Protein AF-A0A5N5Q7S8-F1 (afdb_monomer_lite)

Structure (mmCIF, N/CA/C/O backbone):
data_AF-A0A5N5Q7S8-F1
#
_entry.id   AF-A0A5N5Q7S8-F1
#
loop_
_atom_site.group_PDB
_atom_site.id
_atom_site.type_symbol
_atom_site.label_atom_id
_atom_site.label_alt_id
_atom_site.label_comp_id
_atom_site.label_asym_id
_atom_site.label_entity_id
_atom_site.label_seq_id
_atom_site.pdbx_PDB_ins_code
_atom_site.Cartn_x
_atom_site.Cartn_y
_atom_site.Cartn_z
_atom_site.occupancy
_atom_site.B_iso_or_equiv
_atom_site.auth_seq_id
_atom_site.auth_comp_id
_atom_site.auth_asym_id
_atom_site.auth_atom_id
_atom_site.pdbx_PDB_model_num
ATOM 1 N N . MET A 1 1 ? -5.126 -28.981 13.458 1.00 33.47 1 MET A N 1
ATOM 2 C CA . MET A 1 1 ? -4.707 -27.585 13.702 1.00 33.47 1 MET A CA 1
ATOM 3 C C . MET A 1 1 ? -3.537 -27.301 12.779 1.00 33.47 1 MET A C 1
ATOM 5 O O . MET A 1 1 ? -2.482 -27.885 12.977 1.00 33.47 1 MET A O 1
ATOM 9 N N . ALA A 1 2 ? -3.742 -26.537 11.707 1.00 34.09 2 ALA A N 1
ATOM 10 C CA . ALA A 1 2 ? -2.657 -26.203 10.789 1.00 34.09 2 ALA A CA 1
ATOM 11 C C . ALA A 1 2 ? -1.810 -25.097 11.428 1.00 34.09 2 ALA A C 1
ATOM 13 O O . ALA A 1 2 ? -2.305 -23.989 11.622 1.00 34.09 2 ALA A O 1
ATOM 14 N N . SER A 1 3 ? -0.561 -25.397 11.794 1.00 41.34 3 SER A N 1
ATOM 15 C CA . SER A 1 3 ? 0.404 -24.352 12.122 1.00 41.34 3 SER A CA 1
ATOM 16 C C . SER A 1 3 ? 0.808 -23.674 10.815 1.00 41.34 3 SER A C 1
ATOM 18 O O . SER A 1 3 ? 1.637 -24.164 10.050 1.00 41.34 3 SER A O 1
ATOM 20 N N . THR A 1 4 ? 0.176 -22.544 10.513 1.00 44.34 4 THR A N 1
ATOM 21 C CA . THR A 1 4 ? 0.665 -21.630 9.482 1.00 44.34 4 THR A CA 1
ATOM 22 C C . THR A 1 4 ? 1.930 -20.992 10.029 1.00 44.34 4 THR A C 1
ATOM 24 O O . THR A 1 4 ? 1.897 -19.954 10.687 1.00 44.34 4 THR A O 1
ATOM 27 N N . THR A 1 5 ? 3.057 -21.671 9.836 1.00 41.78 5 THR A N 1
ATOM 28 C CA . THR A 1 5 ? 4.357 -21.019 9.938 1.00 41.78 5 THR A CA 1
ATOM 29 C C . THR A 1 5 ? 4.323 -19.847 8.956 1.00 41.78 5 THR A C 1
ATOM 31 O O . THR A 1 5 ? 4.018 -20.081 7.784 1.00 41.78 5 THR A O 1
ATOM 34 N N . PRO A 1 6 ? 4.548 -18.597 9.410 1.00 50.06 6 PRO A N 1
ATOM 35 C CA . PRO A 1 6 ? 4.583 -17.456 8.508 1.00 50.06 6 PRO A CA 1
ATOM 36 C C . PRO A 1 6 ? 5.586 -17.756 7.404 1.00 50.06 6 PRO A C 1
ATOM 38 O O . PRO A 1 6 ? 6.670 -18.290 7.684 1.00 50.06 6 PRO A O 1
ATOM 41 N N . SER A 1 7 ? 5.239 -17.436 6.160 1.00 59.28 7 SER A N 1
ATOM 42 C CA . SER A 1 7 ? 6.212 -17.503 5.079 1.00 59.28 7 SER A CA 1
ATOM 43 C C . SER A 1 7 ? 7.469 -16.748 5.518 1.00 59.28 7 SER A C 1
ATOM 45 O O . SER A 1 7 ? 7.379 -15.626 6.021 1.00 59.28 7 SER A O 1
ATOM 47 N N . LYS A 1 8 ? 8.665 -17.313 5.291 1.00 59.66 8 LYS A N 1
ATOM 48 C CA . LYS A 1 8 ? 9.940 -16.586 5.496 1.00 59.66 8 LYS A CA 1
ATOM 49 C C . LYS A 1 8 ? 9.992 -15.265 4.707 1.00 59.66 8 LYS A C 1
ATOM 51 O O . LYS A 1 8 ? 10.870 -14.439 4.934 1.00 59.66 8 LYS A O 1
ATOM 56 N N . HIS A 1 9 ? 9.044 -15.075 3.792 1.00 70.81 9 HIS A N 1
ATOM 57 C CA . HIS A 1 9 ? 8.876 -13.919 2.935 1.00 70.81 9 HIS A CA 1
ATOM 58 C C . HIS A 1 9 ? 7.579 -13.146 3.229 1.00 70.81 9 HIS A C 1
ATOM 60 O O . HIS A 1 9 ? 7.116 -12.421 2.354 1.00 70.81 9 HIS A O 1
ATOM 66 N N . ALA A 1 10 ? 6.962 -13.269 4.402 1.00 83.25 10 ALA A N 1
ATOM 67 C CA . ALA A 1 10 ? 5.841 -12.407 4.776 1.00 83.25 10 ALA A CA 1
ATOM 68 C C . ALA A 1 10 ? 6.337 -10.987 5.103 1.00 83.25 10 ALA A C 1
ATOM 70 O O . ALA A 1 10 ? 7.360 -10.818 5.770 1.00 83.25 10 ALA A O 1
ATOM 71 N N . LEU A 1 11 ? 5.612 -9.957 4.655 1.00 89.00 11 LEU A N 1
ATOM 72 C CA . LEU A 1 11 ? 5.842 -8.584 5.125 1.00 89.00 11 LEU A CA 1
ATOM 73 C C . LEU A 1 11 ? 5.418 -8.411 6.587 1.00 89.00 11 LEU A C 1
ATOM 75 O O . LEU A 1 11 ? 6.090 -7.734 7.360 1.00 89.00 11 LEU A O 1
ATOM 79 N N . LEU A 1 12 ? 4.294 -9.027 6.955 1.00 90.50 12 LEU A N 1
ATOM 80 C CA . LEU A 1 12 ? 3.651 -8.884 8.259 1.00 90.50 12 LEU A CA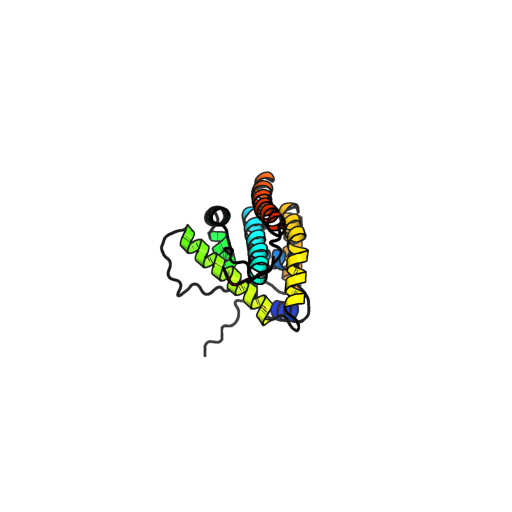 1
ATOM 81 C C . LEU A 1 12 ? 4.197 -9.934 9.235 1.00 90.50 12 LEU A C 1
ATOM 83 O O . LEU A 1 12 ? 3.514 -10.883 9.609 1.00 90.50 12 LEU A O 1
ATOM 87 N N . ASN A 1 13 ? 5.475 -9.799 9.590 1.00 89.00 13 ASN A N 1
ATOM 88 C CA . ASN A 1 13 ? 6.167 -10.740 10.469 1.00 89.00 13 ASN A CA 1
ATOM 89 C C . ASN A 1 13 ? 6.004 -10.379 11.965 1.00 89.00 13 ASN A C 1
ATOM 91 O O . ASN A 1 13 ? 5.422 -9.355 12.346 1.00 89.00 13 ASN A O 1
ATOM 95 N N . ARG A 1 14 ? 6.559 -11.226 12.841 1.00 88.44 14 ARG A N 1
ATOM 96 C CA . ARG A 1 14 ? 6.523 -11.029 14.300 1.00 88.44 14 ARG A CA 1
ATOM 97 C C . ARG A 1 14 ? 7.210 -9.734 14.754 1.00 88.44 14 ARG A C 1
ATOM 99 O O . ARG A 1 14 ? 6.736 -9.102 15.690 1.00 88.44 14 ARG A O 1
ATOM 106 N N . ASN A 1 15 ? 8.300 -9.326 14.114 1.00 87.31 15 ASN A N 1
ATOM 107 C CA . ASN A 1 15 ? 9.017 -8.113 14.506 1.00 87.31 15 ASN A CA 1
ATOM 108 C C . ASN A 1 15 ? 8.226 -6.861 14.149 1.00 87.31 15 ASN A C 1
ATOM 110 O O . ASN A 1 15 ? 8.139 -5.945 14.961 1.00 87.31 15 ASN A O 1
ATOM 114 N N . LEU A 1 16 ? 7.586 -6.847 12.977 1.00 89.44 16 LEU A N 1
ATOM 115 C CA . LEU A 1 16 ? 6.693 -5.762 12.597 1.00 89.44 16 LEU A CA 1
ATOM 116 C C . LEU A 1 16 ? 5.470 -5.708 13.518 1.00 89.44 16 LEU A C 1
ATOM 118 O O . LEU A 1 16 ? 5.059 -4.625 13.911 1.00 89.44 16 LEU A O 1
ATOM 122 N N . THR A 1 17 ? 4.942 -6.865 13.924 1.00 90.06 17 THR A N 1
ATOM 123 C CA . THR A 1 17 ? 3.869 -6.957 14.930 1.00 90.06 17 THR A CA 1
ATOM 124 C C . THR A 1 17 ? 4.271 -6.267 16.239 1.00 90.06 17 THR A C 1
ATOM 126 O O . THR A 1 17 ? 3.546 -5.413 16.742 1.00 90.06 17 THR A O 1
ATOM 129 N N . ILE A 1 18 ? 5.461 -6.584 16.762 1.00 86.94 18 ILE A N 1
ATOM 130 C CA . ILE A 1 18 ? 6.010 -5.945 17.969 1.00 86.94 18 ILE A CA 1
ATOM 131 C C . ILE A 1 18 ? 6.235 -4.443 17.738 1.00 86.94 18 ILE A C 1
ATOM 133 O O . ILE A 1 18 ? 5.965 -3.626 18.609 1.00 86.94 18 ILE A O 1
ATOM 137 N N . ALA A 1 19 ? 6.713 -4.048 16.561 1.00 86.44 19 ALA A N 1
ATOM 138 C CA . ALA A 1 19 ? 6.951 -2.643 16.255 1.00 86.44 19 ALA A CA 1
ATOM 139 C C . ALA A 1 19 ? 5.657 -1.820 16.256 1.00 86.44 19 ALA A C 1
ATOM 141 O O . ALA A 1 19 ? 5.641 -0.709 16.792 1.00 86.44 19 ALA A O 1
ATOM 142 N N . VAL A 1 20 ? 4.591 -2.354 15.651 1.00 86.94 20 VAL A N 1
ATOM 143 C CA . VAL A 1 20 ? 3.268 -1.711 15.602 1.00 86.94 20 VAL A CA 1
ATOM 144 C C . VAL A 1 20 ? 2.678 -1.589 17.003 1.00 86.94 20 VAL A C 1
ATOM 146 O O . VAL A 1 20 ? 2.077 -0.565 17.314 1.00 86.94 20 VAL A O 1
ATOM 149 N N . SER A 1 21 ? 2.914 -2.567 17.880 1.00 85.88 21 SER A N 1
ATOM 150 C CA . SER A 1 21 ? 2.416 -2.488 19.254 1.00 85.88 21 SER A CA 1
ATOM 151 C C . SER A 1 21 ? 3.168 -1.482 20.113 1.00 85.88 21 SER A C 1
ATOM 153 O O . SER A 1 21 ? 2.570 -0.887 21.004 1.00 85.88 21 SER A O 1
ATOM 155 N N . LEU A 1 22 ? 4.453 -1.248 19.851 1.00 82.81 22 LEU A N 1
ATOM 156 C CA . LEU A 1 22 ? 5.290 -0.378 20.681 1.00 82.81 22 LEU A CA 1
ATOM 157 C C . LEU A 1 22 ? 5.394 1.064 20.176 1.00 82.81 22 LEU A C 1
ATOM 159 O O . LEU A 1 22 ? 5.862 1.930 20.915 1.00 82.81 22 LEU A O 1
ATOM 163 N N . THR A 1 23 ? 5.036 1.335 18.919 1.00 77.19 23 THR A N 1
ATOM 164 C CA . THR A 1 23 ? 5.286 2.641 18.298 1.00 77.19 23 THR A CA 1
ATOM 165 C C . THR A 1 23 ? 4.185 3.064 17.340 1.00 77.19 23 THR A C 1
ATOM 167 O O . THR A 1 23 ? 3.544 2.244 16.689 1.00 77.19 23 THR A O 1
ATOM 170 N N . THR A 1 24 ? 4.026 4.377 17.173 1.00 78.38 24 THR A N 1
ATOM 171 C CA . THR A 1 24 ? 3.203 4.926 16.098 1.00 78.38 24 THR A CA 1
ATOM 172 C C . THR A 1 24 ? 3.933 4.825 14.759 1.00 78.38 24 THR A C 1
ATOM 174 O O . THR A 1 24 ? 5.125 5.144 14.612 1.00 78.38 24 THR A O 1
ATOM 177 N N . PHE A 1 25 ? 3.201 4.369 13.747 1.00 84.69 25 PHE A N 1
ATOM 178 C CA . PHE A 1 25 ? 3.692 4.308 12.380 1.00 84.69 25 PHE A CA 1
ATOM 179 C C . PHE A 1 25 ? 3.347 5.580 11.615 1.00 84.69 25 PHE A C 1
ATOM 181 O O . PHE A 1 25 ? 2.329 6.222 11.846 1.00 84.69 25 PHE A O 1
ATOM 188 N N . SER A 1 26 ? 4.224 5.927 10.676 1.00 92.38 26 SER A N 1
ATOM 189 C CA . SER A 1 26 ? 3.963 6.948 9.669 1.00 92.38 26 SER A CA 1
ATOM 190 C C . SER A 1 26 ? 3.826 6.293 8.300 1.00 92.38 26 SER A C 1
ATOM 192 O O . SER A 1 26 ? 4.421 5.239 8.038 1.00 92.38 26 SER A O 1
ATOM 194 N N . CYS A 1 27 ? 3.117 6.954 7.388 1.00 95.94 27 CYS A N 1
ATOM 195 C CA . CYS A 1 27 ? 2.967 6.502 6.007 1.00 95.94 27 CYS A CA 1
ATOM 196 C C . CYS A 1 27 ? 4.320 6.339 5.288 1.00 95.94 27 CYS A C 1
ATOM 198 O O . CYS A 1 27 ? 4.454 5.488 4.417 1.00 95.94 27 CYS A O 1
ATOM 200 N N . HIS A 1 28 ? 5.364 7.067 5.703 1.00 95.69 28 HIS A N 1
ATOM 201 C CA . HIS A 1 28 ? 6.739 6.877 5.216 1.00 95.69 28 HIS A CA 1
ATOM 202 C C . HIS A 1 28 ? 7.322 5.508 5.577 1.00 95.69 28 HIS A C 1
ATOM 204 O O . HIS A 1 28 ? 7.976 4.859 4.759 1.00 95.69 28 HIS A O 1
ATOM 210 N N . LYS A 1 29 ? 7.135 5.063 6.826 1.00 94.81 29 LYS A N 1
ATOM 211 C CA . LYS A 1 29 ? 7.603 3.741 7.273 1.00 94.81 29 LYS A CA 1
ATOM 212 C C . LYS A 1 29 ? 6.812 2.640 6.570 1.00 94.81 29 LYS A C 1
ATOM 214 O O . LYS A 1 29 ? 7.415 1.729 6.010 1.00 94.81 29 LYS A O 1
ATOM 219 N N . LEU A 1 30 ? 5.485 2.767 6.544 1.00 95.62 30 LEU A N 1
ATOM 220 C CA . LEU A 1 30 ? 4.608 1.795 5.891 1.00 95.62 30 LEU A CA 1
ATOM 221 C C . LEU A 1 30 ? 4.868 1.704 4.384 1.00 95.62 30 LEU A C 1
ATOM 223 O O . LEU A 1 30 ? 4.971 0.603 3.855 1.00 95.62 30 LEU A O 1
ATOM 227 N N . GLY A 1 31 ? 5.066 2.835 3.705 1.00 96.81 31 GLY A N 1
ATOM 228 C CA . GLY A 1 31 ? 5.379 2.857 2.278 1.00 96.81 31 GLY A CA 1
ATOM 229 C C . GLY A 1 31 ? 6.649 2.076 1.944 1.00 96.81 31 GLY A C 1
ATOM 230 O O . GLY A 1 31 ? 6.652 1.271 1.016 1.00 96.81 31 GLY A O 1
ATOM 231 N N . ARG A 1 32 ? 7.710 2.232 2.745 1.00 95.81 32 ARG A N 1
ATOM 232 C CA . ARG A 1 32 ? 8.963 1.478 2.567 1.00 95.81 32 ARG A CA 1
ATOM 233 C C . ARG A 1 32 ? 8.800 -0.016 2.844 1.00 95.81 32 ARG A C 1
ATOM 235 O O . ARG A 1 32 ? 9.363 -0.826 2.114 1.00 95.81 32 ARG A O 1
ATOM 242 N N . ILE A 1 33 ? 7.999 -0.386 3.845 1.00 95.50 33 ILE A N 1
ATOM 243 C CA . ILE A 1 33 ? 7.664 -1.792 4.124 1.00 95.50 33 ILE A CA 1
ATOM 244 C C . ILE A 1 33 ? 6.917 -2.411 2.941 1.00 95.50 33 ILE A C 1
ATOM 246 O O . ILE A 1 33 ? 7.300 -3.476 2.466 1.00 95.50 33 ILE A O 1
ATOM 250 N N . LEU A 1 34 ? 5.891 -1.735 2.420 1.00 97.06 34 LEU A N 1
ATOM 251 C CA . LEU A 1 34 ? 5.121 -2.226 1.276 1.00 97.06 34 LEU A CA 1
ATOM 252 C C . LEU A 1 34 ? 5.994 -2.337 0.018 1.00 97.06 34 LEU A C 1
ATOM 254 O O . LEU A 1 34 ? 5.904 -3.328 -0.708 1.00 97.06 34 LEU A O 1
ATOM 258 N N . LEU A 1 35 ? 6.892 -1.371 -0.210 1.00 96.56 35 LEU A N 1
ATOM 259 C CA . LEU A 1 35 ? 7.835 -1.394 -1.331 1.00 96.56 35 LEU A CA 1
ATOM 260 C C . LEU A 1 35 ? 8.858 -2.533 -1.257 1.00 96.56 35 LEU A C 1
ATOM 262 O O . LEU A 1 35 ? 9.334 -2.955 -2.307 1.00 96.56 35 LEU A O 1
ATOM 266 N N . ALA A 1 36 ? 9.147 -3.092 -0.077 1.00 94.62 36 ALA A N 1
ATOM 267 C CA . ALA A 1 36 ? 10.021 -4.264 0.055 1.00 94.62 36 ALA A CA 1
ATOM 268 C C . ALA A 1 36 ? 9.474 -5.509 -0.673 1.00 94.62 36 ALA A C 1
ATOM 270 O O . ALA A 1 36 ? 10.181 -6.503 -0.847 1.00 94.62 36 ALA A O 1
ATOM 271 N N . THR A 1 37 ? 8.204 -5.492 -1.089 1.00 94.19 37 THR A N 1
ATOM 272 C CA . THR A 1 37 ? 7.604 -6.461 -2.023 1.00 94.19 37 THR A CA 1
ATOM 273 C C . THR A 1 37 ? 8.360 -6.545 -3.338 1.00 94.19 37 THR A C 1
ATOM 275 O O . THR A 1 37 ? 8.491 -7.632 -3.898 1.00 94.19 37 THR A O 1
ATOM 278 N N . PHE A 1 38 ? 8.842 -5.409 -3.832 1.00 92.88 38 PHE A N 1
ATOM 279 C CA . PHE A 1 38 ? 9.318 -5.271 -5.196 1.00 92.88 38 PHE A CA 1
ATOM 280 C C . PHE A 1 38 ? 10.845 -5.226 -5.237 1.00 92.88 38 PHE A C 1
ATOM 282 O O . PHE A 1 38 ? 11.469 -4.695 -4.319 1.00 92.88 38 PHE A O 1
ATOM 289 N N . PRO A 1 39 ? 11.460 -5.774 -6.298 1.00 86.75 39 PRO A N 1
ATOM 290 C CA . PRO A 1 39 ? 12.912 -5.856 -6.407 1.00 86.75 39 PRO A CA 1
ATOM 291 C C . PRO A 1 39 ? 13.575 -4.485 -6.607 1.00 86.75 39 PRO A C 1
ATOM 293 O O . PRO A 1 39 ? 14.752 -4.333 -6.291 1.00 86.75 39 PRO A O 1
ATOM 296 N N . MET A 1 40 ? 12.827 -3.492 -7.113 1.00 87.12 40 MET A N 1
ATOM 297 C CA . MET A 1 40 ? 13.209 -2.078 -7.113 1.00 87.12 40 MET A CA 1
ATOM 298 C C . MET A 1 40 ? 11.972 -1.157 -7.264 1.00 87.12 40 MET A C 1
ATOM 300 O O . MET A 1 40 ? 11.020 -1.548 -7.949 1.00 87.12 40 MET A O 1
ATOM 304 N N . PRO A 1 41 ? 11.949 0.063 -6.676 1.00 89.38 41 PRO A N 1
ATOM 305 C CA . PRO A 1 41 ? 10.797 0.964 -6.756 1.00 89.38 41 PRO A CA 1
ATOM 306 C C . PRO A 1 41 ? 10.646 1.630 -8.134 1.00 89.38 41 PRO A C 1
ATOM 308 O O . PRO A 1 41 ? 11.321 2.614 -8.450 1.00 89.38 41 PRO A O 1
ATOM 311 N N . 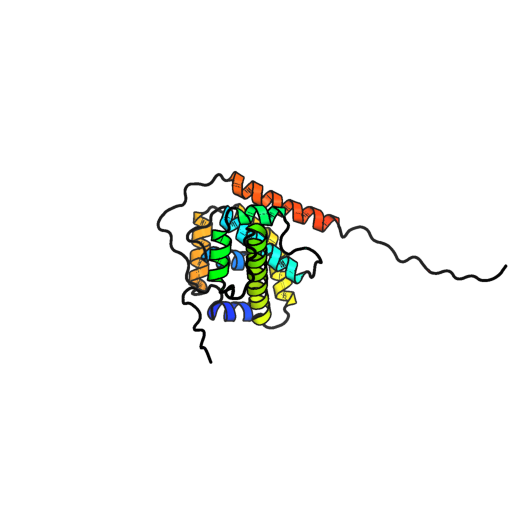THR A 1 42 ? 9.687 1.150 -8.919 1.00 91.38 42 THR A N 1
ATOM 312 C CA . THR A 1 42 ? 9.211 1.769 -10.173 1.00 91.38 42 THR A CA 1
ATOM 313 C C . THR A 1 42 ? 8.066 2.749 -9.918 1.00 91.38 42 THR A C 1
ATOM 315 O O . THR A 1 42 ? 7.408 2.683 -8.876 1.00 91.38 42 THR A O 1
ATOM 318 N N . SER A 1 43 ? 7.755 3.597 -10.893 1.00 91.69 43 SER A N 1
ATOM 319 C CA . SER A 1 43 ? 6.600 4.501 -10.898 1.00 91.69 43 SER A CA 1
ATOM 320 C C . SER A 1 43 ? 5.307 3.752 -10.588 1.00 91.69 43 SER A C 1
ATOM 322 O O . SER A 1 43 ? 4.569 4.159 -9.697 1.00 91.69 43 SER A O 1
ATOM 324 N N . ASN A 1 44 ? 5.074 2.606 -11.238 1.00 93.81 44 ASN A N 1
ATOM 325 C CA . ASN A 1 44 ? 3.875 1.793 -11.016 1.00 93.81 44 ASN A CA 1
ATOM 326 C C . ASN A 1 44 ? 3.795 1.285 -9.565 1.00 93.81 44 ASN A C 1
ATOM 328 O O . ASN A 1 44 ? 2.756 1.397 -8.921 1.00 93.81 44 ASN A O 1
ATOM 332 N N . THR A 1 45 ? 4.898 0.758 -9.021 1.00 95.25 45 THR A N 1
ATOM 333 C CA . THR A 1 45 ? 4.913 0.214 -7.648 1.00 95.25 45 THR A CA 1
ATOM 334 C C . THR A 1 45 ? 4.798 1.297 -6.579 1.00 95.25 45 THR A C 1
ATOM 336 O O . THR A 1 45 ? 4.082 1.114 -5.598 1.00 95.25 45 THR A O 1
ATOM 339 N N . ARG A 1 46 ? 5.436 2.456 -6.776 1.00 95.44 46 ARG A N 1
ATOM 340 C CA . ARG A 1 46 ? 5.305 3.615 -5.880 1.00 95.44 46 ARG A CA 1
ATOM 341 C C . ARG A 1 46 ? 3.892 4.165 -5.905 1.00 95.44 46 ARG A C 1
ATOM 343 O O . ARG A 1 46 ? 3.356 4.518 -4.858 1.00 95.44 46 ARG A O 1
ATOM 350 N N . TYR A 1 47 ? 3.289 4.208 -7.087 1.00 95.75 47 TYR A N 1
ATOM 351 C CA . TYR A 1 47 ? 1.918 4.644 -7.268 1.00 95.75 47 TYR A CA 1
ATOM 352 C C . TYR A 1 47 ? 0.927 3.684 -6.591 1.00 95.75 47 TYR A C 1
ATOM 354 O O . TYR A 1 47 ? 0.092 4.125 -5.803 1.00 95.75 47 TYR A O 1
ATOM 362 N N . LEU A 1 48 ? 1.095 2.369 -6.778 1.00 97.31 48 LEU A N 1
ATOM 363 C CA . LEU A 1 48 ? 0.323 1.342 -6.071 1.00 97.31 48 LEU A CA 1
ATOM 364 C C . LEU A 1 48 ? 0.429 1.491 -4.550 1.00 97.31 48 LEU A C 1
ATOM 366 O O . LEU A 1 48 ? -0.584 1.493 -3.855 1.00 97.31 48 LEU A O 1
ATOM 370 N N . VAL A 1 49 ? 1.647 1.635 -4.025 1.00 97.69 49 VAL A N 1
ATOM 371 C CA . VAL A 1 49 ? 1.869 1.830 -2.587 1.00 97.69 49 VAL A CA 1
ATOM 372 C C . VAL A 1 49 ? 1.231 3.132 -2.099 1.00 97.69 49 VAL A C 1
ATOM 374 O O . VAL A 1 49 ? 0.592 3.129 -1.052 1.00 97.69 49 VAL A O 1
ATOM 377 N N . SER A 1 50 ? 1.328 4.221 -2.865 1.00 97.00 50 SER A N 1
ATOM 378 C CA . SER A 1 50 ? 0.679 5.499 -2.531 1.00 97.00 50 SER A CA 1
ATOM 379 C C . SER A 1 50 ? -0.839 5.358 -2.422 1.00 97.00 50 SER A C 1
ATOM 381 O O . SER A 1 50 ? -1.430 5.867 -1.470 1.00 97.00 50 SER A O 1
ATOM 383 N N . LEU A 1 51 ? -1.452 4.613 -3.346 1.00 96.69 51 LEU A N 1
ATOM 384 C CA . LEU A 1 51 ? -2.875 4.279 -3.311 1.00 96.69 51 LEU A CA 1
ATOM 385 C C . LEU A 1 51 ? -3.228 3.437 -2.082 1.00 96.69 51 LEU A C 1
ATOM 387 O O . LEU A 1 51 ? -4.237 3.694 -1.433 1.00 96.69 51 LEU A O 1
ATOM 391 N N . VAL A 1 52 ? -2.419 2.422 -1.755 1.00 97.19 52 VAL A N 1
ATOM 392 C CA . VAL A 1 52 ? -2.653 1.566 -0.577 1.00 97.19 52 VAL A CA 1
ATOM 393 C C . VAL A 1 52 ? -2.614 2.387 0.709 1.00 97.19 52 VAL A C 1
ATOM 395 O O . VAL A 1 52 ? -3.508 2.243 1.540 1.00 97.19 52 VAL A O 1
ATOM 398 N N . LEU A 1 53 ? -1.636 3.283 0.860 1.00 96.25 53 LEU A N 1
ATOM 399 C CA . LEU A 1 53 ? -1.546 4.180 2.017 1.00 96.25 53 LEU A CA 1
ATOM 400 C C . LEU A 1 53 ? -2.763 5.107 2.116 1.00 96.25 53 LEU A C 1
ATOM 402 O O . LEU A 1 53 ? -3.328 5.266 3.197 1.00 96.25 53 LEU A O 1
ATOM 406 N N . GLU A 1 54 ? -3.196 5.677 0.992 1.00 94.12 54 GLU A N 1
ATOM 407 C CA . GLU A 1 54 ? -4.377 6.540 0.944 1.00 94.12 54 GLU A CA 1
ATOM 408 C C . GLU A 1 54 ? -5.653 5.786 1.321 1.00 94.12 54 GLU A C 1
ATOM 410 O O . GLU A 1 54 ? -6.407 6.237 2.180 1.00 94.12 54 GLU A O 1
ATOM 415 N N . SER A 1 55 ? -5.865 4.607 0.739 1.00 94.56 55 SER A N 1
ATOM 416 C CA . SER A 1 55 ? -7.033 3.763 1.016 1.00 94.56 55 SER A CA 1
ATOM 417 C C . SER A 1 55 ? -7.056 3.266 2.457 1.00 94.56 55 SER A C 1
ATOM 419 O O . SER A 1 55 ? -8.123 3.154 3.052 1.00 94.56 55 SER A O 1
ATOM 421 N N . THR A 1 56 ? -5.881 3.007 3.036 1.00 93.00 56 THR A N 1
ATOM 422 C CA . THR A 1 56 ? -5.730 2.661 4.456 1.00 93.00 56 THR A CA 1
ATOM 423 C C . THR A 1 56 ? -6.177 3.826 5.339 1.00 93.00 56 THR A C 1
ATOM 425 O O . THR A 1 56 ? -6.977 3.631 6.247 1.00 93.00 56 THR A O 1
ATOM 428 N N . CYS A 1 57 ? -5.738 5.054 5.040 1.00 91.44 57 CYS A N 1
ATOM 429 C CA . CYS A 1 57 ? -6.180 6.241 5.778 1.00 91.44 57 CYS A CA 1
ATOM 430 C C . CYS A 1 57 ? -7.683 6.500 5.600 1.00 91.44 57 CYS A C 1
ATOM 432 O O . CYS A 1 57 ? -8.369 6.814 6.568 1.00 91.44 57 CYS A O 1
ATOM 434 N N . ARG A 1 58 ? -8.210 6.325 4.381 1.00 88.88 58 ARG A N 1
ATOM 435 C CA . ARG A 1 58 ? -9.640 6.493 4.085 1.00 88.88 58 ARG A CA 1
ATOM 436 C C . ARG A 1 58 ? -10.505 5.479 4.827 1.00 88.88 58 ARG A C 1
ATOM 438 O O . ARG A 1 58 ? -11.560 5.853 5.324 1.00 88.88 58 ARG A O 1
ATOM 445 N N . TYR A 1 59 ? -10.047 4.230 4.942 1.00 89.19 59 TYR A N 1
ATOM 446 C CA . TYR A 1 59 ? -10.738 3.192 5.711 1.00 89.19 59 TYR A CA 1
ATOM 447 C C . TYR A 1 59 ? -10.980 3.633 7.163 1.00 89.19 59 TYR A C 1
ATOM 449 O O . TYR A 1 59 ? -12.059 3.402 7.697 1.00 89.19 59 TYR A O 1
ATOM 457 N N . PHE A 1 60 ? -10.013 4.315 7.786 1.00 84.81 60 PHE A N 1
ATOM 458 C CA . PHE A 1 60 ? -10.154 4.815 9.159 1.00 84.81 60 PHE A CA 1
ATOM 459 C C . PHE A 1 60 ? -11.071 6.028 9.303 1.00 84.81 60 PHE A C 1
ATOM 461 O O . PHE A 1 60 ? -11.571 6.286 10.390 1.00 84.81 60 PHE A O 1
ATOM 468 N N . GLN A 1 61 ? -11.277 6.790 8.232 1.00 80.75 61 GLN A N 1
ATOM 469 C CA . GLN A 1 61 ? -12.089 8.007 8.261 1.00 80.75 61 GLN A CA 1
ATOM 470 C C . GLN A 1 61 ? -13.588 7.728 8.072 1.00 80.75 61 GLN A C 1
ATOM 472 O O . GLN A 1 61 ? -14.359 8.679 7.968 1.00 80.75 61 GLN A O 1
ATOM 477 N N . GLU A 1 62 ? -13.987 6.446 8.015 1.00 68.31 62 GLU A N 1
ATOM 478 C CA . GLU A 1 62 ? -15.373 5.977 7.841 1.00 68.31 62 GLU A CA 1
ATOM 479 C C . GLU A 1 62 ? -16.125 6.708 6.714 1.00 68.31 62 GLU A C 1
ATOM 481 O O . GLU A 1 62 ? -17.330 6.948 6.778 1.00 68.31 62 GLU A O 1
ATOM 486 N N . GLU A 1 63 ? -15.412 7.092 5.652 1.00 64.31 63 GLU A N 1
ATOM 487 C CA . GLU A 1 63 ? -16.051 7.744 4.518 1.00 64.31 63 GLU A CA 1
ATOM 488 C C . GLU A 1 63 ? -16.894 6.716 3.745 1.00 64.31 63 GLU A C 1
ATOM 490 O O . GLU A 1 63 ? -16.396 5.649 3.393 1.00 64.31 63 GLU A O 1
ATOM 495 N N . GLU A 1 64 ? -18.130 7.062 3.356 1.00 67.44 64 GLU A N 1
ATOM 496 C CA . GLU A 1 64 ? -18.978 6.259 2.441 1.00 67.44 64 GLU A CA 1
ATOM 497 C C . GLU A 1 64 ? -18.383 6.100 1.019 1.00 67.44 64 GLU A C 1
ATOM 499 O O . GLU A 1 64 ? -19.048 5.661 0.078 1.00 67.44 64 GLU A O 1
ATOM 504 N N . LYS A 1 65 ? -17.124 6.492 0.823 1.00 71.31 65 LYS A N 1
ATOM 505 C CA . LYS A 1 65 ? -16.442 6.463 -0.463 1.00 71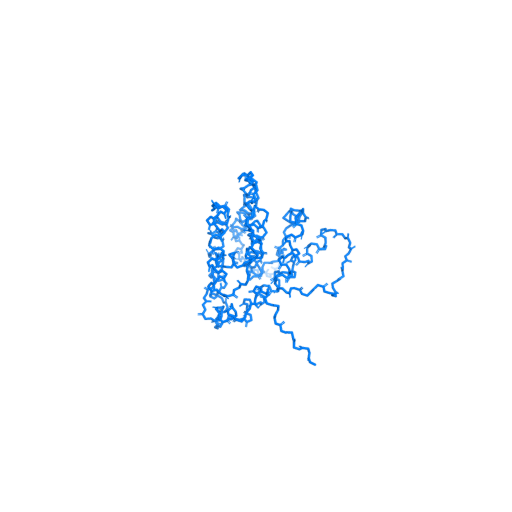.31 65 LYS A CA 1
ATOM 506 C C . LYS A 1 65 ? -15.826 5.091 -0.722 1.00 71.31 65 LYS A C 1
ATOM 508 O O . LYS A 1 65 ? -15.360 4.423 0.202 1.00 71.31 65 LYS A O 1
ATOM 513 N N . PRO A 1 66 ? -15.741 4.676 -1.995 1.00 81.06 66 PRO A N 1
ATOM 514 C CA . PRO A 1 66 ? -15.015 3.467 -2.341 1.00 81.06 66 PRO A CA 1
ATOM 515 C C . PRO A 1 66 ? -13.543 3.575 -1.907 1.00 81.06 66 PRO A C 1
ATOM 517 O O . PRO A 1 66 ? -12.924 4.641 -1.970 1.00 81.06 66 PRO A O 1
ATOM 520 N N . LEU A 1 67 ? -12.953 2.443 -1.505 1.00 86.44 67 LEU A N 1
ATOM 521 C CA . LEU A 1 67 ? -11.520 2.369 -1.185 1.00 86.44 67 LEU A CA 1
ATOM 522 C C . LEU A 1 67 ? -10.659 2.780 -2.384 1.00 86.44 67 LEU A C 1
ATOM 524 O O . LEU A 1 67 ? -9.621 3.397 -2.212 1.00 86.44 67 LEU A O 1
ATOM 528 N N . ILE A 1 68 ? -11.122 2.496 -3.602 1.00 90.69 68 ILE A N 1
ATOM 529 C CA . ILE A 1 68 ? -10.450 2.890 -4.836 1.00 90.69 68 ILE A CA 1
ATOM 530 C C . ILE A 1 68 ? -11.462 3.367 -5.876 1.00 90.69 68 ILE A C 1
ATOM 532 O O . ILE A 1 68 ? -12.463 2.696 -6.144 1.00 90.69 68 ILE A O 1
ATOM 536 N N . ASP A 1 69 ? -11.173 4.519 -6.475 1.00 89.19 69 ASP A N 1
ATOM 537 C CA . ASP A 1 69 ? -11.966 5.075 -7.566 1.00 89.19 69 ASP A CA 1
ATOM 538 C C . ASP A 1 69 ? -11.740 4.291 -8.862 1.00 89.19 69 ASP A C 1
ATOM 540 O O . ASP A 1 69 ? -10.647 3.783 -9.122 1.00 89.19 69 ASP A O 1
ATOM 544 N N . ASP A 1 70 ? -12.751 4.249 -9.730 1.00 89.88 70 ASP A N 1
ATOM 545 C CA . ASP A 1 70 ? -12.704 3.505 -10.997 1.00 89.88 70 ASP A CA 1
ATOM 546 C C . ASP A 1 70 ? -11.538 3.916 -11.899 1.00 89.88 70 ASP A C 1
ATOM 548 O O . ASP A 1 70 ? -10.994 3.089 -12.630 1.00 89.88 70 ASP A O 1
ATOM 552 N N . HIS A 1 71 ? -11.142 5.189 -11.853 1.00 90.94 71 HIS A N 1
ATOM 553 C CA . HIS A 1 71 ? -9.999 5.679 -12.615 1.00 90.94 71 HIS A CA 1
ATOM 554 C C . HIS A 1 71 ? -8.693 5.027 -12.148 1.00 90.94 71 HIS A C 1
ATOM 556 O O . HIS A 1 71 ? -7.981 4.435 -12.955 1.00 90.94 71 HIS A O 1
ATOM 562 N N . HIS A 1 72 ? -8.426 5.072 -10.842 1.00 93.50 72 HIS A N 1
ATOM 563 C CA . HIS A 1 72 ? -7.242 4.467 -10.234 1.00 93.50 72 HIS A CA 1
ATOM 564 C C . HIS A 1 72 ? -7.254 2.947 -10.365 1.00 93.50 72 HIS A C 1
ATOM 566 O O . HIS A 1 72 ? -6.217 2.342 -10.624 1.00 93.50 72 HIS A O 1
ATOM 572 N N . LEU A 1 73 ? -8.436 2.332 -10.271 1.00 94.81 73 LEU A N 1
ATOM 573 C CA . LEU A 1 73 ? -8.603 0.904 -10.503 1.00 94.81 73 LEU A CA 1
ATOM 574 C C . LEU A 1 73 ? -8.181 0.497 -11.921 1.00 94.81 73 LEU A C 1
ATOM 576 O O . LEU A 1 73 ? -7.488 -0.505 -12.086 1.00 94.81 73 LEU A O 1
ATOM 580 N N . ARG A 1 74 ? -8.586 1.262 -12.943 1.00 94.31 74 ARG A N 1
ATOM 581 C CA . ARG A 1 74 ? -8.183 0.998 -14.334 1.00 94.31 74 ARG A CA 1
ATOM 582 C C . ARG A 1 74 ? -6.675 1.095 -14.505 1.00 94.31 74 ARG 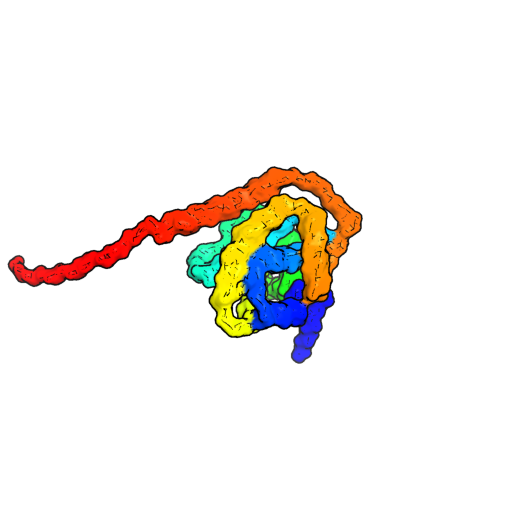A C 1
ATOM 584 O O . ARG A 1 74 ? -6.102 0.225 -15.148 1.00 94.31 74 ARG A O 1
ATOM 591 N N . GLU A 1 75 ? -6.046 2.094 -13.891 1.00 93.19 75 GLU A N 1
ATOM 592 C CA . GLU A 1 75 ? -4.590 2.253 -13.935 1.00 93.19 75 GLU A CA 1
ATOM 593 C C . GLU A 1 75 ? -3.882 1.064 -13.274 1.00 93.19 75 GLU A C 1
ATOM 595 O O . GLU A 1 75 ? -3.042 0.433 -13.911 1.00 93.19 75 GLU A O 1
ATOM 600 N N . ILE A 1 76 ? -4.256 0.673 -12.047 1.00 95.75 76 ILE A N 1
ATOM 601 C CA . ILE A 1 76 ? -3.606 -0.471 -11.379 1.00 95.75 76 ILE A CA 1
ATOM 602 C C . ILE A 1 76 ? -3.889 -1.810 -12.057 1.00 95.75 76 ILE A C 1
ATOM 604 O O . ILE A 1 76 ? -3.076 -2.730 -11.959 1.00 95.75 76 ILE A O 1
ATOM 608 N N . ALA A 1 77 ? -4.998 -1.928 -12.788 1.00 95.00 77 ALA A N 1
ATOM 609 C CA . ALA A 1 77 ? -5.266 -3.111 -13.586 1.00 95.00 77 ALA A CA 1
ATOM 610 C C . ALA A 1 77 ? -4.241 -3.277 -14.717 1.00 95.00 77 ALA A C 1
ATOM 612 O O . ALA A 1 77 ? -3.929 -4.408 -15.083 1.00 95.00 77 ALA A O 1
ATOM 613 N N . GLU A 1 78 ? -3.655 -2.207 -15.258 1.00 94.50 78 GLU A N 1
ATOM 614 C CA . GLU A 1 78 ? -2.594 -2.318 -16.273 1.00 94.50 78 GLU A CA 1
ATOM 615 C C . GLU A 1 78 ? -1.337 -3.016 -15.737 1.00 94.50 78 GLU A C 1
ATOM 617 O O . GLU A 1 78 ? -0.641 -3.683 -16.498 1.00 94.50 78 GLU A O 1
ATOM 622 N N . PHE A 1 79 ? -1.089 -2.943 -14.429 1.00 92.50 79 PHE A N 1
ATOM 623 C CA . PHE A 1 79 ? 0.032 -3.594 -13.747 1.00 92.50 79 PHE A CA 1
ATOM 624 C C . PHE A 1 79 ? -0.440 -4.529 -12.621 1.00 92.50 79 PHE A C 1
ATOM 626 O O . PHE A 1 79 ? 0.138 -4.566 -11.531 1.00 92.50 79 PHE A O 1
ATOM 633 N N . SER A 1 80 ? -1.471 -5.332 -12.907 1.00 93.94 80 SER A N 1
ATOM 634 C CA . SER A 1 80 ? -2.090 -6.282 -11.969 1.00 93.94 80 SER A CA 1
ATOM 635 C C . SER A 1 80 ? -1.102 -7.253 -11.316 1.00 93.94 80 SER A C 1
ATOM 637 O O . SER A 1 80 ? -1.306 -7.639 -10.168 1.00 93.94 80 SER A O 1
ATOM 639 N N . ASP A 1 81 ? 0.001 -7.591 -11.985 1.00 93.75 81 ASP A N 1
ATOM 640 C CA . ASP A 1 81 ? 1.051 -8.450 -11.423 1.00 93.75 81 ASP A CA 1
ATOM 641 C C . ASP A 1 81 ? 1.690 -7.832 -10.174 1.00 93.75 81 ASP A C 1
ATOM 643 O O . ASP A 1 81 ? 2.017 -8.538 -9.224 1.00 93.75 81 ASP A O 1
ATOM 647 N N . SER A 1 82 ? 1.813 -6.500 -10.125 1.00 95.94 82 SER A N 1
ATOM 648 C CA . SER A 1 82 ? 2.308 -5.805 -8.930 1.00 95.94 82 SER A CA 1
ATOM 649 C C . SER A 1 82 ? 1.292 -5.850 -7.786 1.00 95.94 82 SER A C 1
ATOM 651 O O . SER A 1 82 ? 1.684 -5.960 -6.625 1.00 95.94 82 SER A O 1
ATOM 653 N N . VAL A 1 83 ? -0.009 -5.811 -8.101 1.00 96.88 83 VAL A N 1
ATOM 654 C CA . VAL A 1 83 ? -1.087 -5.981 -7.112 1.00 96.88 83 VAL A CA 1
ATOM 655 C C . VAL A 1 83 ? -1.053 -7.404 -6.553 1.00 96.88 83 VAL A C 1
ATOM 657 O O . VAL A 1 83 ? -1.068 -7.586 -5.338 1.00 96.88 83 VAL A O 1
ATOM 660 N N . MET A 1 84 ? -0.904 -8.406 -7.421 1.00 94.81 84 MET A N 1
ATOM 661 C CA . MET A 1 84 ? -0.798 -9.812 -7.032 1.00 94.81 84 MET A CA 1
ATOM 662 C C . MET A 1 84 ? 0.455 -10.091 -6.201 1.00 94.81 84 MET A C 1
ATOM 664 O O . MET A 1 84 ? 0.369 -10.761 -5.172 1.00 94.81 84 MET A O 1
ATOM 668 N N . ALA A 1 85 ? 1.605 -9.537 -6.591 1.00 94.38 85 ALA A N 1
ATOM 669 C CA . ALA A 1 85 ? 2.842 -9.647 -5.824 1.00 94.38 85 ALA A CA 1
ATOM 670 C C . ALA A 1 85 ? 2.682 -9.059 -4.414 1.00 94.38 85 ALA A C 1
ATOM 672 O O . ALA A 1 85 ? 3.102 -9.682 -3.436 1.00 94.38 85 ALA A O 1
ATOM 673 N N . LEU A 1 86 ? 2.026 -7.899 -4.295 1.00 96.25 86 LEU A N 1
ATOM 674 C CA . LEU A 1 86 ? 1.739 -7.282 -3.002 1.00 96.25 86 LEU A CA 1
ATOM 675 C C . LEU A 1 86 ? 0.765 -8.125 -2.168 1.00 96.25 86 LEU A C 1
ATOM 677 O O . LEU A 1 86 ? 1.026 -8.356 -0.988 1.00 96.25 86 LEU A O 1
ATOM 681 N N . ALA A 1 87 ? -0.310 -8.640 -2.772 1.00 95.31 87 ALA A N 1
ATOM 682 C CA . ALA A 1 87 ? -1.262 -9.532 -2.106 1.00 95.31 87 ALA A CA 1
ATOM 683 C C . ALA A 1 87 ? -0.578 -10.791 -1.554 1.00 95.31 87 ALA A C 1
ATOM 685 O O . ALA A 1 87 ? -0.774 -11.145 -0.391 1.00 95.31 87 ALA A O 1
ATOM 686 N N . ALA A 1 88 ? 0.270 -11.433 -2.361 1.00 92.94 88 ALA A N 1
ATOM 687 C CA . ALA A 1 88 ? 1.021 -12.615 -1.953 1.00 92.94 88 ALA A CA 1
ATOM 688 C C . ALA A 1 88 ? 1.960 -12.312 -0.775 1.00 92.94 88 ALA A C 1
ATOM 690 O O . ALA A 1 88 ? 2.034 -13.077 0.184 1.00 92.94 88 ALA A O 1
ATOM 691 N N . ARG A 1 89 ? 2.644 -11.165 -0.815 1.00 93.06 89 ARG A N 1
ATOM 692 C CA . ARG A 1 89 ? 3.603 -10.733 0.215 1.00 93.06 89 ARG A CA 1
ATOM 693 C C . ARG A 1 89 ? 2.948 -10.284 1.521 1.00 93.06 89 ARG A C 1
ATOM 695 O O . ARG A 1 89 ? 3.573 -10.380 2.577 1.00 93.06 89 ARG A O 1
ATOM 702 N N . LEU A 1 90 ? 1.694 -9.846 1.458 1.00 94.38 90 LEU A N 1
ATOM 703 C CA . LEU A 1 90 ? 0.841 -9.579 2.618 1.00 94.38 90 LEU A CA 1
ATOM 704 C C . LEU A 1 90 ? 0.082 -10.822 3.109 1.00 94.38 90 LEU A C 1
ATOM 706 O O . LEU A 1 90 ? -0.684 -10.714 4.064 1.00 94.38 90 LEU A O 1
ATOM 710 N N . GLU A 1 91 ? 0.279 -11.986 2.479 1.00 93.06 91 GLU A N 1
ATOM 711 C CA . GLU A 1 91 ? -0.431 -13.232 2.796 1.00 93.06 91 GLU A CA 1
ATOM 712 C C . GLU A 1 91 ? -1.960 -13.046 2.780 1.00 93.06 91 GLU A C 1
ATOM 714 O O . GLU A 1 91 ? -2.689 -13.459 3.693 1.00 93.06 91 GLU A O 1
ATOM 719 N N . VAL A 1 92 ? -2.451 -12.366 1.742 1.00 92.69 92 VAL A N 1
ATOM 720 C CA . VAL A 1 92 ? -3.882 -12.257 1.461 1.00 92.69 92 VAL A CA 1
ATOM 721 C C . VAL A 1 92 ? -4.394 -13.626 1.008 1.00 92.69 92 VAL A C 1
ATOM 723 O O . VAL A 1 92 ? -3.894 -14.188 0.034 1.00 92.69 92 VAL A O 1
ATOM 726 N N . ASP A 1 93 ? -5.396 -14.172 1.703 1.00 88.38 93 ASP A N 1
ATOM 727 C CA . ASP A 1 93 ? -6.011 -15.437 1.293 1.00 88.38 93 ASP A CA 1
ATOM 728 C C . ASP A 1 93 ? -6.978 -15.195 0.133 1.00 88.38 93 ASP A C 1
ATOM 730 O O . ASP A 1 93 ? -8.040 -14.602 0.308 1.00 88.38 93 ASP A O 1
ATOM 734 N N . LEU A 1 94 ? -6.585 -15.652 -1.055 1.00 85.88 94 LEU A N 1
ATOM 735 C CA . LEU A 1 94 ? -7.366 -15.533 -2.286 1.00 85.88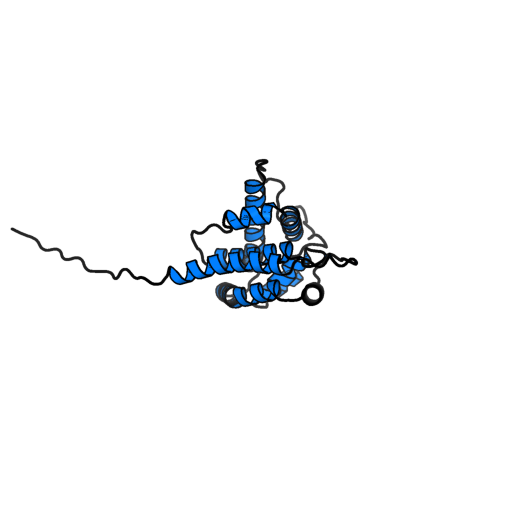 94 LEU A CA 1
ATOM 736 C C . LEU A 1 94 ? -7.938 -16.882 -2.764 1.00 85.88 94 LEU A C 1
ATOM 738 O O . LEU A 1 94 ? -8.552 -16.953 -3.827 1.00 85.88 94 LEU A O 1
ATOM 742 N N . ARG A 1 95 ? -7.730 -17.978 -2.016 1.00 80.75 95 ARG A N 1
ATOM 743 C CA . ARG A 1 95 ? -8.009 -19.352 -2.491 1.00 80.75 95 ARG A CA 1
ATOM 744 C C . ARG A 1 95 ? -9.491 -19.648 -2.703 1.00 80.75 95 ARG A C 1
ATOM 746 O O . ARG A 1 95 ? -9.822 -20.484 -3.534 1.00 80.75 95 ARG A O 1
ATOM 753 N N . ASN A 1 96 ? -10.361 -18.973 -1.956 1.00 78.69 96 ASN A N 1
ATOM 754 C CA . ASN A 1 96 ? -11.812 -19.168 -2.005 1.00 78.69 96 ASN A CA 1
ATOM 755 C C . ASN A 1 96 ? -12.548 -17.978 -2.633 1.00 78.69 96 ASN A C 1
ATOM 757 O O . ASN A 1 96 ? -13.771 -17.880 -2.523 1.00 78.69 96 ASN A O 1
ATOM 761 N N . GLU A 1 97 ? -11.814 -17.056 -3.253 1.00 83.69 97 GLU A N 1
ATOM 762 C CA . GLU A 1 97 ? -12.428 -15.903 -3.891 1.00 83.69 97 GLU A CA 1
ATOM 763 C C . GLU A 1 97 ? -13.118 -16.299 -5.195 1.00 83.69 97 GLU A C 1
ATOM 765 O O . GLU A 1 97 ? -12.640 -17.133 -5.968 1.00 83.69 97 GLU A O 1
ATOM 770 N N . ARG A 1 98 ? -14.280 -15.690 -5.434 1.00 85.69 98 ARG A N 1
ATOM 771 C CA . ARG A 1 98 ? -15.060 -15.902 -6.654 1.00 85.69 98 ARG A CA 1
ATOM 772 C C . ARG A 1 98 ? -14.513 -15.006 -7.756 1.00 85.69 98 ARG A C 1
ATOM 774 O O . ARG A 1 98 ? -15.031 -13.916 -7.972 1.00 85.69 98 ARG A O 1
ATOM 781 N N . TRP A 1 99 ? -13.466 -15.474 -8.424 1.00 88.12 99 TRP A N 1
ATOM 782 C CA . TRP A 1 99 ? -12.938 -14.828 -9.623 1.00 88.12 99 TRP A CA 1
ATOM 783 C C . TRP A 1 99 ? -14.026 -14.749 -10.692 1.00 88.12 99 TRP A C 1
ATOM 785 O O . TRP A 1 99 ? -14.649 -15.761 -11.026 1.00 88.12 99 TRP A O 1
ATOM 795 N N . THR A 1 100 ? -14.276 -13.550 -11.205 1.00 89.12 100 THR A N 1
ATOM 796 C CA . THR A 1 100 ? -15.323 -13.319 -12.208 1.00 89.12 100 THR A CA 1
ATOM 797 C C . THR A 1 100 ? -14.789 -13.493 -13.626 1.00 89.12 100 THR A C 1
ATOM 799 O O . THR A 1 100 ? -15.568 -13.621 -14.571 1.00 89.12 100 THR A O 1
ATOM 802 N N . GLY A 1 101 ? -13.460 -13.504 -13.786 1.00 87.06 101 GLY A N 1
ATOM 803 C CA . GLY A 1 101 ? -12.786 -13.476 -15.082 1.00 87.06 101 GLY A CA 1
ATOM 804 C C . GLY A 1 101 ? -12.771 -12.078 -15.704 1.00 87.06 101 GLY A C 1
ATOM 805 O O . GLY A 1 101 ? -12.164 -11.879 -16.758 1.00 87.06 101 GLY A O 1
ATOM 806 N N . GLN A 1 102 ? -13.412 -11.092 -15.066 1.00 93.38 102 GLN A N 1
ATOM 807 C CA . GLN A 1 102 ? -13.336 -9.699 -15.471 1.00 93.38 102 GLN A CA 1
ATOM 808 C C . GLN A 1 102 ? -12.177 -9.026 -14.748 1.00 93.38 102 GLN A C 1
ATOM 810 O O . GLN A 1 102 ? -12.234 -8.747 -13.551 1.00 93.38 102 GLN A O 1
ATOM 815 N N . LYS A 1 103 ? -11.143 -8.673 -15.515 1.00 92.38 103 LYS A N 1
ATOM 816 C CA . LYS A 1 103 ? -9.892 -8.103 -14.999 1.00 92.38 103 LYS A CA 1
ATOM 817 C C . LYS A 1 103 ? -10.093 -6.980 -13.971 1.00 92.38 103 LYS A C 1
ATOM 819 O O . LYS A 1 103 ? -9.417 -6.969 -12.950 1.00 92.38 103 LYS A O 1
ATOM 824 N N . LEU A 1 104 ? -10.996 -6.030 -14.228 1.00 94.81 104 LEU A N 1
ATOM 825 C CA . LEU A 1 104 ? -11.229 -4.907 -13.310 1.00 94.81 104 LEU A CA 1
ATOM 826 C C . LEU A 1 104 ? -11.892 -5.340 -11.998 1.00 94.81 104 LEU A C 1
ATOM 828 O O . LEU A 1 104 ? -11.529 -4.825 -10.943 1.00 94.81 104 LEU A O 1
ATOM 832 N N . GLU A 1 105 ? -12.845 -6.268 -12.048 1.00 93.69 105 GLU A N 1
ATOM 833 C CA . GLU A 1 105 ? -13.525 -6.777 -10.853 1.00 93.69 105 GLU A CA 1
ATOM 834 C C . GLU A 1 105 ? -12.570 -7.614 -10.000 1.00 93.69 105 GLU A C 1
ATOM 836 O O . GLU A 1 105 ? -12.468 -7.397 -8.792 1.00 93.69 105 GLU A O 1
ATOM 841 N N . ASP A 1 106 ? -11.800 -8.489 -10.644 1.00 94.12 106 ASP A N 1
ATOM 842 C CA . ASP A 1 106 ? -10.805 -9.344 -10.000 1.00 94.12 106 ASP A CA 1
ATOM 843 C C . ASP A 1 106 ? -9.696 -8.512 -9.330 1.00 94.12 106 ASP A C 1
ATOM 845 O O . ASP A 1 106 ? -9.332 -8.752 -8.175 1.00 94.12 106 ASP A O 1
ATOM 849 N N . VAL A 1 107 ? -9.199 -7.469 -10.009 1.00 95.50 107 VAL A N 1
ATOM 850 C CA . VAL A 1 107 ? -8.220 -6.531 -9.431 1.00 95.50 107 VAL A CA 1
ATOM 851 C C . VAL A 1 107 ? -8.834 -5.727 -8.288 1.00 95.50 107 VAL A C 1
ATOM 853 O O . VAL A 1 107 ? -8.170 -5.541 -7.269 1.00 95.50 107 VAL A O 1
ATOM 856 N N . ARG A 1 108 ? -10.091 -5.275 -8.406 1.00 95.12 108 ARG A N 1
ATOM 857 C CA . ARG A 1 108 ? -10.772 -4.548 -7.322 1.00 95.12 108 ARG A CA 1
ATOM 858 C C . ARG A 1 108 ? -10.875 -5.417 -6.079 1.00 95.12 108 ARG A C 1
ATOM 860 O O . ARG A 1 108 ? -10.525 -4.960 -4.997 1.00 95.12 108 ARG A O 1
ATOM 867 N N . MET A 1 109 ? -11.325 -6.657 -6.236 1.00 93.88 109 MET A N 1
ATOM 868 C CA . MET A 1 109 ? -11.456 -7.612 -5.141 1.00 93.88 109 MET A CA 1
ATOM 869 C C . MET A 1 109 ? -10.103 -7.859 -4.466 1.00 93.88 109 MET A C 1
ATOM 871 O O . MET A 1 109 ? -9.990 -7.688 -3.251 1.00 93.88 109 MET A O 1
ATOM 875 N N . MET A 1 110 ? -9.054 -8.142 -5.242 1.00 95.25 110 MET A N 1
ATOM 876 C CA . MET A 1 110 ? -7.698 -8.321 -4.715 1.00 95.25 110 MET A CA 1
ATOM 877 C C . MET A 1 110 ? -7.200 -7.078 -3.966 1.00 95.25 110 MET A C 1
ATOM 879 O O . MET A 1 110 ? -6.681 -7.188 -2.855 1.00 95.25 110 MET A O 1
ATOM 883 N N . TYR A 1 111 ? -7.406 -5.891 -4.538 1.00 96.12 111 TYR A N 1
ATOM 884 C CA . TYR A 1 111 ? -7.037 -4.620 -3.923 1.00 96.12 111 TYR A CA 1
ATOM 885 C C . TYR A 1 111 ? -7.778 -4.389 -2.601 1.00 96.12 111 TYR A C 1
ATOM 887 O O . TYR A 1 111 ? -7.156 -4.097 -1.584 1.00 96.12 111 TYR A O 1
ATOM 895 N N . THR A 1 112 ? -9.094 -4.597 -2.567 1.00 94.38 112 THR A N 1
ATOM 896 C CA . THR A 1 112 ? -9.895 -4.494 -1.340 1.00 94.38 112 THR A CA 1
ATOM 897 C C . THR A 1 112 ? -9.390 -5.446 -0.256 1.00 94.38 112 THR A C 1
ATOM 899 O O . THR A 1 112 ? -9.267 -5.049 0.902 1.00 94.38 112 THR A O 1
ATOM 902 N N . ARG A 1 113 ? -9.033 -6.685 -0.615 1.00 94.88 113 ARG A N 1
ATOM 903 C CA . ARG A 1 113 ? -8.475 -7.654 0.338 1.00 94.88 113 ARG A CA 1
ATOM 904 C C . ARG A 1 113 ? -7.102 -7.245 0.866 1.00 94.88 113 ARG A C 1
ATOM 906 O O . ARG A 1 113 ? -6.850 -7.442 2.053 1.00 94.88 113 ARG A O 1
ATOM 913 N N . ILE A 1 114 ? -6.252 -6.642 0.031 1.00 96.81 114 ILE A N 1
ATOM 914 C CA . ILE A 1 114 ? -4.988 -6.028 0.466 1.00 96.81 114 ILE A CA 1
ATOM 915 C C . ILE A 1 114 ? -5.259 -4.971 1.538 1.00 96.81 114 ILE A C 1
ATOM 917 O O . ILE A 1 114 ? -4.649 -5.036 2.605 1.00 96.81 114 ILE A O 1
ATOM 921 N N . ILE A 1 115 ? -6.189 -4.041 1.285 1.00 96.06 115 ILE A N 1
ATOM 922 C CA . ILE A 1 115 ? -6.506 -2.971 2.240 1.00 96.06 115 ILE A CA 1
ATOM 923 C C . ILE A 1 115 ? -7.013 -3.558 3.555 1.00 96.06 115 ILE A C 1
ATOM 925 O O . ILE A 1 115 ? -6.474 -3.230 4.602 1.00 96.06 115 ILE A O 1
ATOM 929 N N . PHE A 1 116 ? -7.975 -4.483 3.528 1.00 94.12 116 PHE A N 1
ATOM 930 C CA . PHE A 1 116 ? -8.487 -5.088 4.763 1.00 94.12 116 PHE A CA 1
ATOM 931 C C . PHE A 1 116 ? -7.417 -5.852 5.538 1.00 94.12 116 PHE A C 1
ATOM 933 O O . PHE A 1 116 ? -7.302 -5.679 6.747 1.00 94.12 116 PHE A O 1
ATOM 940 N N . LYS A 1 117 ? -6.602 -6.670 4.862 1.00 95.12 117 LYS A N 1
ATOM 941 C CA . LYS A 1 117 ? -5.517 -7.415 5.513 1.00 95.12 117 LYS A CA 1
ATOM 942 C C . LYS A 1 117 ? -4.528 -6.466 6.187 1.00 95.12 117 LYS A C 1
ATOM 944 O O . LYS A 1 117 ? -4.136 -6.701 7.327 1.00 95.12 117 LYS A O 1
ATOM 949 N N . PHE A 1 118 ? -4.133 -5.411 5.481 1.00 95.75 118 PHE A N 1
ATOM 950 C CA . PHE A 1 118 ? -3.149 -4.455 5.965 1.00 95.75 118 PHE A CA 1
ATOM 951 C C . PHE A 1 118 ? -3.697 -3.583 7.099 1.00 95.75 118 PHE A C 1
ATOM 953 O O . PHE A 1 118 ? -3.048 -3.450 8.133 1.00 95.75 118 PHE A O 1
ATOM 960 N N . THR A 1 119 ? -4.908 -3.052 6.950 1.00 93.88 119 THR A N 1
ATOM 961 C CA . THR A 1 119 ? -5.554 -2.232 7.977 1.00 93.88 119 THR A CA 1
ATOM 962 C C . THR A 1 119 ? -5.858 -3.032 9.240 1.00 93.88 119 THR A C 1
ATOM 964 O O . THR A 1 119 ? -5.536 -2.570 10.333 1.00 93.88 119 THR A O 1
ATOM 967 N N . ASN A 1 120 ? -6.403 -4.247 9.114 1.00 93.31 120 ASN A N 1
ATOM 968 C CA . ASN A 1 120 ? -6.664 -5.102 10.274 1.00 93.31 120 ASN A CA 1
ATOM 969 C C . ASN A 1 120 ? -5.366 -5.439 11.003 1.00 93.31 120 ASN A C 1
ATOM 971 O O . ASN A 1 120 ? -5.318 -5.341 12.218 1.00 93.31 120 ASN A O 1
ATOM 975 N N . PHE A 1 121 ? -4.278 -5.719 10.278 1.00 94.38 121 PHE A N 1
ATOM 976 C CA . PHE A 1 121 ? -2.975 -5.904 10.911 1.00 94.38 121 PHE A CA 1
ATOM 977 C C . PHE A 1 121 ? -2.549 -4.690 11.751 1.00 94.38 121 PHE A C 1
ATOM 979 O O . PHE A 1 121 ? -2.041 -4.868 12.855 1.00 94.38 121 PHE A O 1
ATOM 986 N N . LEU A 1 122 ? -2.754 -3.463 11.267 1.00 93.56 122 LEU A N 1
ATOM 987 C CA . LEU A 1 122 ? -2.421 -2.265 12.043 1.00 93.56 122 LEU A CA 1
ATOM 988 C C . LEU A 1 122 ? -3.307 -2.138 13.289 1.00 93.56 122 LEU A C 1
ATOM 990 O O . LEU A 1 122 ? -2.787 -1.868 14.368 1.00 93.56 122 LEU A O 1
ATOM 994 N N . LEU A 1 123 ? -4.615 -2.362 13.160 1.00 90.69 123 LEU A N 1
ATOM 995 C CA . LEU A 1 123 ? -5.569 -2.267 14.271 1.00 90.69 123 LEU A CA 1
ATOM 996 C C . LEU A 1 123 ? -5.342 -3.347 15.331 1.00 90.69 123 LEU A C 1
ATOM 998 O O . LEU A 1 123 ? -5.217 -3.024 16.508 1.00 90.69 123 LEU A O 1
ATOM 1002 N N . ASP A 1 124 ? -5.222 -4.604 14.909 1.00 91.94 124 ASP A N 1
ATOM 1003 C CA . ASP A 1 124 ? -5.092 -5.769 15.789 1.00 91.94 124 ASP A CA 1
ATOM 1004 C C . ASP A 1 124 ? -3.808 -5.726 16.627 1.00 91.94 124 ASP A C 1
ATOM 1006 O O . ASP A 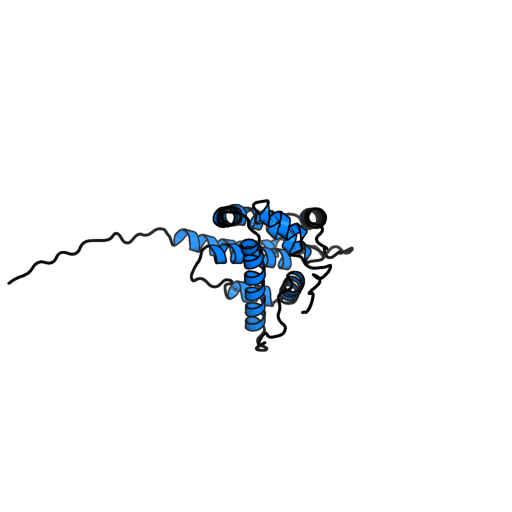1 124 ? -3.734 -6.337 17.692 1.00 91.94 124 ASP A O 1
ATOM 1010 N N . ASN A 1 125 ? -2.783 -5.022 16.137 1.00 91.19 125 ASN A N 1
ATOM 1011 C CA . ASN A 1 125 ? -1.470 -4.975 16.770 1.00 91.19 125 ASN A CA 1
ATOM 1012 C C . ASN A 1 125 ? -1.136 -3.615 17.381 1.00 91.19 125 ASN A C 1
ATOM 1014 O O . ASN A 1 125 ? -0.102 -3.510 18.033 1.00 91.19 125 ASN A O 1
ATOM 1018 N N . THR A 1 126 ? -1.967 -2.584 17.211 1.00 89.12 126 THR A N 1
ATOM 1019 C CA . THR A 1 126 ? -1.766 -1.308 17.911 1.00 89.12 126 THR A CA 1
ATOM 1020 C C . THR A 1 126 ? -2.091 -1.504 19.388 1.00 89.12 126 THR A C 1
ATOM 1022 O O . THR A 1 126 ? -3.179 -1.959 19.734 1.00 89.12 126 THR A O 1
ATOM 1025 N N . SER A 1 127 ? -1.155 -1.158 20.276 1.00 82.94 127 SER A N 1
ATOM 1026 C CA . SER A 1 127 ? -1.447 -1.117 21.709 1.00 82.94 127 SER A CA 1
ATOM 1027 C C . SER A 1 127 ? -1.944 0.273 22.109 1.00 82.94 127 SER A C 1
ATOM 1029 O O . SER A 1 127 ? -1.434 1.289 21.637 1.00 82.94 127 SER A O 1
ATOM 1031 N N . GLY A 1 128 ? -2.950 0.327 22.983 1.00 84.06 128 GLY A N 1
ATOM 1032 C CA . GLY A 1 128 ? -3.537 1.589 23.433 1.00 84.06 128 GLY A CA 1
ATOM 1033 C C . GLY A 1 128 ? -4.614 2.122 22.489 1.00 84.06 128 GLY A C 1
ATOM 1034 O O . GLY A 1 128 ? -5.371 1.345 21.917 1.00 84.06 128 GLY A O 1
ATOM 1035 N N . ASP A 1 129 ? -4.721 3.448 22.395 1.00 87.06 129 ASP A N 1
ATOM 1036 C CA . ASP A 1 129 ? -5.758 4.127 21.615 1.00 87.06 129 ASP A CA 1
ATOM 1037 C C . ASP A 1 129 ? -5.446 4.073 20.103 1.00 87.06 129 ASP A C 1
ATOM 1039 O O . ASP A 1 129 ? -4.479 4.710 19.659 1.00 87.06 129 ASP A O 1
ATOM 1043 N N . PRO A 1 130 ? -6.258 3.365 19.288 1.00 87.69 130 PRO A N 1
ATOM 1044 C CA . PRO A 1 130 ? -6.073 3.303 17.840 1.00 87.69 130 PRO A CA 1
ATOM 1045 C C . PRO A 1 130 ? -6.103 4.680 17.169 1.00 87.69 130 PRO A C 1
ATOM 1047 O O . PRO A 1 130 ? -5.472 4.854 16.123 1.00 87.69 130 PRO A O 1
ATOM 1050 N N . GLN A 1 131 ? -6.768 5.673 17.770 1.00 89.06 131 GLN A N 1
ATOM 1051 C CA . GLN A 1 131 ? -6.867 7.017 17.206 1.00 89.06 131 GLN A CA 1
ATOM 1052 C C . GLN A 1 131 ? -5.496 7.680 17.048 1.00 89.06 131 GLN A C 1
ATOM 1054 O O . GLN A 1 131 ? -5.242 8.342 16.046 1.00 89.06 131 GLN A O 1
ATOM 1059 N N . VAL A 1 132 ? -4.564 7.434 17.973 1.00 88.44 132 VAL A N 1
ATOM 1060 C CA . VAL A 1 132 ? -3.205 7.996 17.907 1.00 88.44 132 VAL A CA 1
ATOM 1061 C C . VAL A 1 132 ? -2.452 7.481 16.674 1.00 88.44 132 VAL A C 1
ATOM 1063 O O . VAL A 1 132 ? -1.718 8.225 16.018 1.00 88.44 132 VAL A O 1
ATOM 1066 N N . MET A 1 133 ? -2.642 6.205 16.332 1.00 90.00 133 MET A N 1
ATOM 1067 C CA . MET A 1 133 ? -2.074 5.605 15.124 1.00 90.00 133 MET A CA 1
ATOM 1068 C C . MET A 1 133 ? -2.740 6.181 13.869 1.00 90.00 133 MET A C 1
ATOM 1070 O O . MET A 1 133 ? -2.036 6.597 12.946 1.00 90.00 133 MET A O 1
ATOM 1074 N N . ILE A 1 134 ? -4.071 6.290 13.864 1.00 90.94 134 ILE A N 1
ATOM 1075 C CA . ILE A 1 134 ? -4.850 6.859 12.753 1.00 90.94 134 ILE A CA 1
ATOM 1076 C C . ILE A 1 134 ? -4.426 8.306 12.460 1.00 90.94 134 ILE A C 1
ATOM 1078 O O . ILE A 1 134 ? -4.192 8.660 11.298 1.00 90.94 134 ILE A O 1
ATOM 1082 N N . ASP A 1 135 ? -4.256 9.127 13.495 1.00 90.44 135 ASP A N 1
ATOM 1083 C CA . ASP A 1 135 ? -3.815 10.519 13.379 1.00 90.44 135 ASP A CA 1
ATOM 1084 C C . ASP A 1 135 ? -2.380 10.606 12.839 1.00 90.44 135 ASP A C 1
ATOM 1086 O O . ASP A 1 135 ? -2.081 11.419 11.955 1.00 90.44 135 ASP A O 1
ATOM 1090 N N . GLY A 1 136 ? -1.486 9.732 13.311 1.00 91.00 136 GLY A N 1
ATOM 1091 C CA . GLY A 1 136 ? -0.109 9.630 12.820 1.00 91.00 136 GLY A CA 1
ATOM 1092 C C . GLY A 1 136 ? -0.030 9.251 11.338 1.00 91.00 136 GLY A C 1
ATOM 1093 O O . GLY A 1 136 ? 0.749 9.836 10.574 1.00 91.00 136 GLY A O 1
ATOM 1094 N N . LEU A 1 137 ? -0.867 8.317 10.888 1.00 93.31 137 LEU A N 1
ATOM 1095 C CA . LEU A 1 137 ? -0.943 7.935 9.479 1.00 93.31 137 LEU A CA 1
ATOM 1096 C C . LEU A 1 137 ? -1.531 9.052 8.622 1.00 93.31 137 LEU A C 1
ATOM 1098 O O . LEU A 1 137 ? -0.907 9.456 7.639 1.00 93.31 137 LEU A O 1
ATOM 1102 N N . THR A 1 138 ? -2.672 9.603 9.033 1.00 91.81 138 THR A N 1
ATOM 1103 C CA . THR A 1 138 ? -3.379 10.651 8.287 1.00 91.81 138 THR A CA 1
ATOM 1104 C C . THR A 1 138 ? -2.518 11.906 8.135 1.00 91.81 138 THR A C 1
ATOM 1106 O O . THR A 1 138 ? -2.382 12.437 7.032 1.00 91.81 138 THR A O 1
ATOM 1109 N N . SER A 1 139 ? -1.870 12.356 9.214 1.00 92.88 139 SER A N 1
ATOM 1110 C CA . SER A 1 139 ? -1.002 13.544 9.193 1.00 92.88 139 SER A CA 1
ATOM 1111 C C . SER A 1 139 ? 0.259 13.361 8.343 1.00 92.88 139 SER A C 1
ATOM 1113 O O . SER A 1 139 ? 0.772 14.328 7.778 1.00 92.88 139 SER A O 1
ATOM 1115 N N . SER A 1 140 ? 0.753 12.127 8.203 1.00 95.94 140 SER A N 1
ATOM 1116 C CA . SER A 1 140 ? 1.967 11.826 7.436 1.00 95.94 140 SER A CA 1
ATOM 1117 C C . SER A 1 140 ? 1.714 11.394 5.988 1.00 95.94 140 SER A C 1
ATOM 1119 O O . SER A 1 140 ? 2.678 11.278 5.225 1.00 95.94 140 SER A O 1
ATOM 1121 N N . LEU A 1 141 ? 0.454 11.193 5.581 1.00 95.38 141 LEU A N 1
ATOM 1122 C CA . LEU A 1 141 ? 0.089 10.679 4.256 1.00 95.38 141 LEU A CA 1
ATOM 1123 C C . LEU A 1 141 ? 0.637 11.547 3.117 1.00 95.38 141 LEU A C 1
ATOM 1125 O O . LEU A 1 141 ? 1.337 11.032 2.247 1.00 95.38 141 LEU A O 1
ATOM 1129 N N . HIS A 1 142 ? 0.384 12.862 3.143 1.00 94.38 142 HIS A N 1
ATOM 1130 C CA . HIS A 1 142 ? 0.833 13.760 2.069 1.00 94.38 142 HIS A CA 1
ATOM 1131 C C . HIS A 1 142 ? 2.350 13.742 1.906 1.00 94.38 142 HIS A C 1
ATOM 1133 O O . HIS A 1 142 ? 2.871 13.600 0.805 1.00 94.38 142 HIS A O 1
ATOM 1139 N N . SER A 1 143 ? 3.063 13.868 3.029 1.00 95.94 143 SER A N 1
ATOM 1140 C CA . SER A 1 143 ? 4.522 13.881 3.036 1.00 95.94 143 SER A CA 1
ATOM 1141 C C . SER A 1 143 ? 5.086 12.569 2.491 1.00 95.94 143 SER A C 1
ATOM 1143 O O . SER A 1 143 ? 6.049 12.593 1.726 1.00 95.94 143 SER A O 1
ATOM 1145 N N . ALA A 1 144 ? 4.473 11.434 2.842 1.00 96.19 144 ALA A N 1
ATOM 1146 C CA . ALA A 1 144 ? 4.879 10.129 2.338 1.00 96.19 144 ALA A CA 1
ATOM 1147 C C . ALA A 1 144 ? 4.639 10.000 0.831 1.00 96.19 144 ALA A C 1
ATOM 1149 O O . ALA A 1 144 ? 5.534 9.565 0.115 1.00 96.19 144 ALA A O 1
ATOM 1150 N N . GLN A 1 145 ? 3.474 10.422 0.335 1.00 94.50 145 GLN A N 1
ATOM 1151 C CA . GLN A 1 145 ? 3.171 10.426 -1.097 1.00 94.50 145 GLN A CA 1
ATOM 1152 C C . GLN A 1 145 ? 4.167 11.298 -1.872 1.00 94.50 145 GLN A C 1
ATOM 1154 O O . GLN A 1 145 ? 4.748 10.839 -2.856 1.00 94.50 145 GLN A O 1
ATOM 1159 N N . THR A 1 146 ? 4.449 12.511 -1.391 1.00 93.00 146 THR A N 1
ATOM 1160 C CA . THR A 1 146 ? 5.466 13.381 -1.995 1.00 93.00 146 THR A CA 1
ATOM 1161 C C . THR A 1 146 ? 6.821 12.683 -2.031 1.00 93.00 146 THR A C 1
ATOM 1163 O O . THR A 1 146 ? 7.401 12.549 -3.104 1.00 93.00 146 THR A O 1
ATOM 1166 N N . TYR A 1 147 ? 7.281 12.132 -0.908 1.00 94.19 147 TYR A N 1
ATOM 1167 C CA . TYR A 1 147 ? 8.549 11.404 -0.839 1.00 94.19 147 TYR A CA 1
ATOM 1168 C C . TYR A 1 147 ? 8.616 10.206 -1.794 1.00 94.19 147 TYR A C 1
ATOM 1170 O O . TYR A 1 147 ? 9.621 10.042 -2.483 1.00 94.19 147 TYR A O 1
ATOM 1178 N N . LEU A 1 148 ? 7.554 9.404 -1.904 1.00 93.56 148 LEU A N 1
ATOM 1179 C CA . LEU A 1 148 ? 7.498 8.282 -2.848 1.00 93.56 148 LEU A CA 1
ATOM 1180 C C . LEU A 1 148 ? 7.580 8.760 -4.307 1.00 93.56 148 LEU A C 1
ATOM 1182 O O . LEU A 1 148 ? 8.168 8.073 -5.146 1.00 93.56 148 LEU A O 1
ATOM 1186 N N . SER A 1 149 ? 7.018 9.936 -4.600 1.00 90.06 149 SER A N 1
ATOM 1187 C CA . SER A 1 149 ? 6.975 10.513 -5.947 1.00 90.06 149 SER A CA 1
ATOM 1188 C C . SER A 1 149 ? 8.258 11.215 -6.386 1.00 90.06 149 SER A C 1
ATOM 1190 O O . SER A 1 149 ? 8.645 11.091 -7.543 1.00 90.06 149 SER A O 1
ATOM 1192 N N . THR A 1 150 ? 8.925 11.938 -5.485 1.00 88.62 150 THR A N 1
ATOM 1193 C CA . THR A 1 150 ? 10.040 12.829 -5.843 1.00 88.62 150 THR A CA 1
ATOM 1194 C C . THR A 1 150 ? 11.407 12.221 -5.580 1.00 88.62 150 THR A C 1
ATOM 1196 O O . THR A 1 150 ? 12.398 12.685 -6.136 1.00 88.62 150 THR A O 1
ATOM 1199 N N . THR A 1 151 ? 11.494 11.224 -4.698 1.00 91.31 151 THR A N 1
ATOM 1200 C CA . THR A 1 151 ? 12.780 10.626 -4.328 1.00 91.31 151 THR A CA 1
ATOM 1201 C C . THR A 1 151 ? 13.323 9.785 -5.475 1.00 91.31 151 THR A C 1
ATOM 1203 O O . THR A 1 151 ? 12.598 8.997 -6.092 1.00 91.31 151 THR A O 1
ATOM 1206 N N . ASP A 1 152 ? 14.620 9.924 -5.734 1.00 90.06 152 ASP A N 1
ATOM 1207 C CA . ASP A 1 152 ? 15.336 9.088 -6.691 1.00 90.06 152 ASP A CA 1
ATOM 1208 C C . ASP A 1 152 ? 15.151 7.587 -6.387 1.00 90.06 152 ASP A C 1
ATOM 1210 O O . ASP A 1 152 ? 15.037 7.172 -5.232 1.00 90.06 152 ASP A O 1
ATOM 1214 N N . ALA A 1 153 ? 15.109 6.753 -7.429 1.00 89.25 153 ALA A N 1
ATOM 1215 C CA . ALA A 1 153 ? 14.852 5.321 -7.279 1.00 89.25 153 ALA A CA 1
ATOM 1216 C C . ALA A 1 153 ? 15.890 4.583 -6.452 1.00 89.25 153 ALA A C 1
ATOM 1218 O O . ALA A 1 153 ? 15.517 3.692 -5.690 1.00 89.25 153 ALA A O 1
ATOM 1219 N N . MET A 1 154 ? 17.159 4.961 -6.563 1.00 88.62 154 MET A N 1
ATOM 1220 C CA . MET A 1 154 ? 18.224 4.328 -5.797 1.00 88.62 154 MET A CA 1
ATOM 1221 C C . MET A 1 154 ? 18.225 4.782 -4.354 1.00 88.62 154 MET A C 1
ATOM 1223 O O . MET A 1 154 ? 18.406 3.960 -3.459 1.00 88.62 154 MET A O 1
ATOM 1227 N N . VAL A 1 155 ? 17.976 6.068 -4.116 1.00 92.00 155 VAL A N 1
ATOM 1228 C CA . VAL A 1 155 ? 17.835 6.588 -2.751 1.00 92.00 155 VAL A CA 1
ATOM 1229 C C . VAL A 1 155 ? 16.667 5.896 -2.050 1.00 92.00 155 VAL A C 1
ATOM 1231 O O . VAL A 1 155 ? 16.848 5.315 -0.981 1.00 92.00 155 VAL A O 1
ATOM 1234 N N . LEU A 1 156 ? 15.498 5.853 -2.696 1.00 93.31 156 LEU A N 1
ATOM 1235 C CA . LEU A 1 156 ? 14.325 5.172 -2.154 1.00 93.31 156 LEU A CA 1
ATOM 1236 C C . LEU A 1 156 ? 14.583 3.674 -1.951 1.00 93.31 156 LEU A C 1
ATOM 1238 O O . LEU A 1 156 ? 14.158 3.109 -0.946 1.00 93.31 156 LEU A O 1
ATOM 1242 N N . TRP A 1 157 ? 15.293 3.023 -2.874 1.00 92.38 157 TRP A N 1
ATOM 1243 C CA . TRP A 1 157 ? 15.648 1.614 -2.730 1.00 92.38 157 TRP A CA 1
ATOM 1244 C C . TRP A 1 157 ? 16.552 1.359 -1.523 1.00 92.38 157 TRP A C 1
ATOM 1246 O O . TRP A 1 157 ? 16.281 0.452 -0.737 1.00 92.38 157 TRP A O 1
ATOM 1256 N N . ASN A 1 158 ? 17.576 2.187 -1.314 1.00 92.50 158 ASN A N 1
ATOM 1257 C CA . ASN A 1 158 ? 18.443 2.086 -0.141 1.00 92.50 158 ASN A CA 1
ATOM 1258 C C . ASN A 1 158 ? 17.651 2.243 1.163 1.00 92.50 158 ASN A C 1
ATOM 1260 O O . ASN A 1 158 ? 17.857 1.475 2.105 1.00 92.50 158 ASN A O 1
ATOM 1264 N N . ASP A 1 159 ? 16.692 3.170 1.198 1.00 95.25 159 ASP A N 1
ATOM 1265 C CA . ASP A 1 159 ? 15.818 3.367 2.355 1.00 95.25 159 ASP A CA 1
ATOM 1266 C C . ASP A 1 159 ? 14.884 2.171 2.594 1.00 95.25 159 ASP A C 1
ATOM 1268 O O . ASP A 1 159 ? 14.620 1.808 3.748 1.00 95.25 159 ASP A O 1
ATOM 1272 N N . VAL A 1 160 ? 14.396 1.531 1.526 1.00 94.69 160 VAL A N 1
ATOM 1273 C CA . VAL A 1 160 ? 13.618 0.282 1.597 1.00 94.69 160 VAL A CA 1
ATOM 1274 C C . VAL A 1 160 ? 14.475 -0.846 2.160 1.00 94.69 160 VAL A C 1
ATOM 1276 O O . VAL A 1 160 ? 14.051 -1.500 3.110 1.00 94.69 160 VAL A O 1
ATOM 1279 N N . VAL A 1 161 ? 15.691 -1.042 1.647 1.00 92.62 161 VAL A N 1
ATOM 1280 C CA . VAL A 1 161 ? 16.629 -2.069 2.130 1.00 92.62 161 VAL A CA 1
ATOM 1281 C C . VAL A 1 161 ? 16.970 -1.848 3.601 1.00 92.62 161 VAL A C 1
ATOM 1283 O O . VAL A 1 161 ? 16.950 -2.793 4.389 1.00 92.62 161 VAL A O 1
ATOM 1286 N N . TYR A 1 162 ? 17.254 -0.605 3.991 1.00 93.50 162 TYR A N 1
ATOM 1287 C CA . TYR A 1 162 ? 17.517 -0.250 5.383 1.00 93.50 162 TYR A CA 1
ATOM 1288 C C . TYR A 1 162 ? 16.317 -0.577 6.279 1.00 93.50 162 TYR A C 1
ATOM 1290 O O . TYR A 1 162 ? 16.469 -1.239 7.306 1.00 93.50 162 TYR A O 1
ATOM 1298 N N . THR A 1 163 ? 15.113 -0.178 5.861 1.00 92.69 163 THR A N 1
ATOM 1299 C CA . THR A 1 163 ? 13.867 -0.440 6.599 1.00 92.69 163 THR A CA 1
ATOM 1300 C C . THR A 1 163 ? 13.598 -1.937 6.724 1.00 92.69 163 THR A C 1
ATOM 1302 O O . THR A 1 163 ? 13.272 -2.419 7.805 1.00 92.69 163 THR A O 1
ATOM 1305 N N . ALA A 1 164 ? 13.766 -2.687 5.638 1.00 90.62 164 ALA A N 1
ATOM 1306 C CA . ALA A 1 164 ? 13.545 -4.123 5.617 1.00 90.62 164 ALA A CA 1
ATOM 1307 C C . ALA A 1 164 ? 14.527 -4.852 6.546 1.00 90.62 164 ALA A C 1
ATOM 1309 O O . ALA A 1 164 ? 14.103 -5.683 7.342 1.00 90.62 164 ALA A O 1
ATOM 1310 N N . LYS A 1 165 ? 15.814 -4.477 6.534 1.00 90.94 165 LYS A N 1
ATOM 1311 C CA . LYS A 1 165 ? 16.811 -5.003 7.482 1.00 90.94 165 LYS A CA 1
ATOM 1312 C C . LYS A 1 165 ? 16.457 -4.679 8.930 1.00 90.94 165 LYS A C 1
ATOM 1314 O O . LYS A 1 165 ? 16.538 -5.563 9.773 1.00 90.94 165 LYS A O 1
ATOM 1319 N N . HIS A 1 166 ? 16.046 -3.443 9.207 1.00 90.12 166 HIS A N 1
ATOM 1320 C CA . HIS A 1 166 ? 15.698 -3.006 10.559 1.00 90.12 166 HIS A CA 1
ATOM 1321 C C . HIS A 1 166 ? 14.544 -3.818 11.165 1.00 90.12 166 HIS A C 1
ATOM 1323 O O . HIS A 1 166 ? 14.573 -4.127 12.351 1.00 90.12 166 HIS A O 1
ATOM 1329 N N . TRP A 1 167 ? 13.564 -4.210 10.348 1.00 87.75 167 TRP A N 1
ATOM 1330 C CA . TRP A 1 167 ? 12.412 -5.010 10.782 1.00 87.75 167 TRP A CA 1
ATOM 1331 C C . TRP A 1 167 ? 12.551 -6.514 10.497 1.00 87.75 167 TRP A C 1
ATOM 1333 O O . TRP A 1 167 ? 11.587 -7.268 10.648 1.00 87.75 167 TRP A O 1
ATOM 1343 N N . GLU A 1 168 ? 13.733 -6.957 10.063 1.00 88.81 168 GLU A N 1
ATOM 1344 C CA . GLU A 1 168 ? 14.018 -8.329 9.614 1.00 88.81 168 GLU A CA 1
ATOM 1345 C C . GLU A 1 168 ? 12.981 -8.860 8.605 1.00 88.81 168 GLU A C 1
ATOM 1347 O O . GLU A 1 168 ? 12.567 -10.021 8.621 1.00 88.81 168 GLU A O 1
ATOM 1352 N N . ILE A 1 169 ? 12.523 -7.981 7.718 1.00 88.69 169 ILE A N 1
ATOM 1353 C CA . ILE A 1 169 ? 11.628 -8.306 6.614 1.00 88.69 169 ILE A CA 1
ATOM 1354 C C . ILE A 1 169 ? 12.497 -8.691 5.417 1.00 88.69 169 ILE A C 1
ATOM 1356 O O . ILE A 1 169 ? 13.402 -7.956 5.019 1.00 88.69 169 ILE A O 1
ATOM 1360 N N . TRP A 1 170 ? 12.216 -9.841 4.803 1.00 86.12 170 TRP A N 1
ATOM 1361 C CA . TRP A 1 170 ? 12.850 -10.192 3.532 1.00 86.12 170 TRP A CA 1
ATOM 1362 C C . TRP A 1 170 ? 12.450 -9.175 2.461 1.00 86.12 170 TRP A C 1
ATOM 1364 O O . TRP A 1 170 ? 11.272 -8.838 2.379 1.00 86.12 170 TRP A O 1
ATOM 1374 N N . TYR A 1 171 ? 13.377 -8.729 1.617 1.00 84.50 171 TYR A N 1
ATOM 1375 C CA . TYR A 1 171 ? 13.100 -7.847 0.481 1.00 84.50 171 TYR A CA 1
ATOM 1376 C C . TYR A 1 171 ? 13.574 -8.489 -0.823 1.00 84.50 171 TYR A C 1
ATOM 1378 O O . TYR A 1 171 ? 14.584 -9.201 -0.853 1.00 84.50 171 TYR A O 1
ATOM 1386 N N . ALA A 1 172 ? 12.835 -8.247 -1.905 1.00 78.88 172 ALA A N 1
ATOM 1387 C CA . ALA A 1 172 ? 13.201 -8.772 -3.213 1.00 78.88 172 ALA A CA 1
ATOM 1388 C C . ALA A 1 172 ? 14.512 -8.128 -3.679 1.00 78.88 172 ALA A C 1
ATOM 1390 O O . ALA A 1 172 ? 14.652 -6.915 -3.659 1.00 78.88 172 ALA A O 1
ATOM 1391 N N . HIS A 1 173 ? 15.505 -8.927 -4.059 1.00 71.44 173 HIS A N 1
ATOM 1392 C CA . HIS A 1 173 ? 16.786 -8.398 -4.521 1.00 71.44 173 HIS A CA 1
ATOM 1393 C C . HIS A 1 173 ? 16.755 -8.245 -6.045 1.00 71.44 173 HIS A C 1
ATOM 1395 O O . HIS A 1 173 ? 16.513 -9.227 -6.745 1.00 71.44 173 HIS A O 1
ATOM 1401 N N . SER A 1 174 ? 17.044 -7.046 -6.558 1.00 65.00 174 SER A N 1
ATOM 1402 C CA . SER A 1 174 ? 17.487 -6.866 -7.945 1.00 65.00 174 SER A CA 1
ATOM 1403 C C . SER A 1 174 ? 18.979 -6.569 -7.976 1.00 65.00 174 SER A C 1
ATOM 1405 O O . SER A 1 174 ? 19.455 -5.706 -7.241 1.00 65.00 174 SER A O 1
ATOM 1407 N N . THR A 1 175 ? 19.716 -7.234 -8.863 1.00 58.69 175 THR A N 1
ATOM 1408 C CA . THR A 1 175 ? 21.062 -6.801 -9.277 1.00 58.69 175 THR A CA 1
ATOM 1409 C C . THR A 1 175 ? 21.017 -5.920 -10.523 1.00 58.69 175 THR A C 1
ATOM 1411 O O . THR A 1 175 ? 22.036 -5.364 -10.925 1.00 58.69 175 THR A O 1
ATOM 1414 N N . THR A 1 176 ? 19.844 -5.785 -11.147 1.00 58.16 176 THR A N 1
ATOM 1415 C CA . THR A 1 176 ? 19.659 -5.052 -12.396 1.00 58.16 176 THR A CA 1
ATOM 1416 C C . THR A 1 176 ? 18.840 -3.798 -12.141 1.00 58.16 176 THR A C 1
ATOM 1418 O O . THR A 1 176 ? 17.722 -3.856 -11.624 1.00 58.16 176 THR A O 1
ATOM 1421 N N . MET A 1 177 ? 19.414 -2.661 -12.518 1.00 56.09 177 MET A N 1
ATOM 1422 C CA . MET A 1 177 ? 18.719 -1.383 -12.511 1.00 56.09 177 MET A CA 1
ATOM 1423 C C . MET A 1 177 ? 17.569 -1.436 -13.526 1.00 56.09 177 MET A C 1
ATOM 1425 O O . MET A 1 177 ? 17.822 -1.778 -14.686 1.00 56.09 177 MET A O 1
ATOM 1429 N N . PRO A 1 178 ? 16.321 -1.111 -13.141 1.00 60.47 178 PRO A N 1
ATOM 1430 C CA . PRO A 1 178 ? 15.278 -0.864 -14.116 1.00 60.47 178 PRO A CA 1
ATOM 1431 C C . PRO A 1 178 ? 15.725 0.292 -15.012 1.00 60.47 178 PRO A C 1
ATOM 1433 O O . PRO A 1 178 ? 16.406 1.219 -14.566 1.00 60.47 178 PRO A O 1
ATOM 1436 N N . SER A 1 179 ? 15.363 0.210 -16.291 1.00 60.03 179 SER A N 1
ATOM 1437 C CA . SER A 1 179 ? 15.596 1.297 -17.240 1.00 60.03 179 SER A CA 1
ATOM 1438 C C . SER A 1 179 ? 15.052 2.608 -16.655 1.00 60.03 179 SER A C 1
ATOM 1440 O O . SER A 1 179 ? 13.992 2.563 -16.021 1.00 60.03 179 SER A O 1
ATOM 1442 N N . PRO A 1 180 ? 15.753 3.749 -16.813 1.00 58.56 180 PRO A N 1
ATOM 1443 C CA . PRO A 1 180 ? 15.260 5.032 -16.333 1.00 58.56 180 PRO A CA 1
ATOM 1444 C C . PRO A 1 180 ? 13.859 5.279 -16.898 1.00 58.56 180 PRO A C 1
ATOM 1446 O O . PRO A 1 180 ? 13.673 5.442 -18.103 1.00 58.56 180 PRO A O 1
ATOM 1449 N N . GLU A 1 181 ? 12.861 5.235 -16.018 1.00 65.62 181 GLU A N 1
ATOM 1450 C CA . GLU A 1 181 ? 11.481 5.520 -16.383 1.00 65.62 181 GLU A CA 1
ATOM 1451 C C . GLU A 1 181 ? 11.314 7.020 -16.631 1.00 65.62 181 GLU A C 1
ATOM 1453 O O . GLU A 1 181 ? 12.004 7.839 -16.025 1.00 65.62 181 GLU A O 1
ATOM 1458 N N . ASP A 1 182 ? 10.372 7.382 -17.506 1.00 66.06 182 ASP A N 1
ATOM 1459 C CA . ASP A 1 182 ? 9.992 8.778 -17.715 1.00 66.06 182 ASP A CA 1
ATOM 1460 C C . ASP A 1 182 ? 9.537 9.391 -16.373 1.00 66.06 182 ASP A C 1
ATOM 1462 O O . ASP A 1 182 ? 8.497 8.976 -15.841 1.00 66.06 182 ASP A O 1
ATOM 1466 N N . PRO A 1 183 ? 10.268 10.380 -15.819 1.00 60.00 183 PRO A N 1
ATOM 1467 C CA . PRO A 1 183 ? 9.946 10.975 -14.524 1.00 60.00 183 PRO A CA 1
ATOM 1468 C C . PRO A 1 183 ? 8.561 11.638 -14.523 1.00 60.00 183 PRO A C 1
ATOM 1470 O O . PRO A 1 183 ? 7.915 11.725 -13.477 1.00 60.00 183 PRO A O 1
ATOM 1473 N N . THR A 1 184 ? 8.042 12.021 -15.696 1.00 73.38 184 THR A N 1
ATOM 1474 C CA . THR A 1 184 ? 6.706 12.613 -15.815 1.00 73.38 184 THR A CA 1
ATOM 1475 C C . THR A 1 184 ? 5.585 11.596 -15.621 1.00 73.38 184 THR A C 1
ATOM 1477 O O . THR A 1 184 ? 4.454 11.984 -15.325 1.00 73.38 184 THR A O 1
ATOM 1480 N N . LYS A 1 185 ? 5.850 10.291 -15.774 1.00 79.44 185 LYS A N 1
ATOM 1481 C CA . LYS A 1 185 ? 4.832 9.241 -15.621 1.00 79.44 185 LYS A CA 1
ATOM 1482 C C . LYS A 1 185 ? 4.326 9.180 -14.183 1.00 79.44 185 LYS A C 1
ATOM 1484 O O . LYS A 1 185 ? 3.117 9.230 -13.960 1.00 79.44 185 LYS A O 1
ATOM 1489 N N . LEU A 1 186 ? 5.247 9.116 -13.222 1.00 76.50 186 LEU A N 1
ATOM 1490 C CA . LEU A 1 186 ? 4.907 9.103 -11.802 1.00 76.50 186 LEU A CA 1
ATOM 1491 C C . LEU A 1 186 ? 4.274 10.425 -11.378 1.00 76.50 186 LEU A C 1
ATOM 1493 O O . LEU A 1 186 ? 3.247 10.419 -10.708 1.00 76.50 186 LEU A O 1
ATOM 1497 N N . GLU A 1 187 ? 4.829 11.552 -11.821 1.00 77.44 187 GLU A N 1
ATOM 1498 C CA . GLU A 1 187 ? 4.272 12.872 -11.526 1.00 77.44 187 GLU A CA 1
ATOM 1499 C C . GLU A 1 187 ? 2.814 12.994 -11.998 1.00 77.44 187 GLU A C 1
ATOM 1501 O O . GLU A 1 187 ? 1.944 13.379 -11.219 1.00 77.44 187 GLU A O 1
ATOM 1506 N N . LYS A 1 188 ? 2.501 12.572 -13.232 1.00 81.50 188 LYS A N 1
ATOM 1507 C CA . LYS A 1 188 ? 1.125 12.553 -13.764 1.00 81.50 188 LYS A CA 1
ATOM 1508 C C . LYS A 1 188 ? 0.193 11.674 -12.929 1.00 81.50 188 LYS A C 1
ATOM 1510 O O . LYS A 1 188 ? -0.936 12.081 -12.658 1.00 81.50 188 LYS A O 1
ATOM 1515 N N . MET A 1 189 ? 0.647 10.489 -12.520 1.00 80.94 189 MET A N 1
ATOM 1516 C CA . MET A 1 189 ? -0.126 9.580 -11.663 1.00 80.94 189 MET A CA 1
ATOM 1517 C C . MET A 1 189 ? -0.384 10.190 -10.271 1.00 80.94 189 MET A C 1
ATOM 1519 O O . MET A 1 189 ? -1.500 10.129 -9.755 1.00 80.94 189 MET A O 1
ATOM 1523 N N . MET A 1 190 ? 0.610 10.860 -9.685 1.00 79.94 190 MET A N 1
ATOM 1524 C CA . MET A 1 190 ? 0.504 11.481 -8.356 1.00 79.94 190 MET A CA 1
ATOM 1525 C C . MET A 1 190 ? -0.304 12.785 -8.371 1.00 79.94 190 MET A C 1
ATOM 1527 O O . MET A 1 190 ? -1.060 13.061 -7.438 1.00 79.94 190 MET A O 1
ATOM 1531 N N . LEU A 1 191 ? -0.237 13.566 -9.453 1.00 76.31 191 LEU A N 1
ATOM 1532 C CA . LEU A 1 191 ? -1.102 14.733 -9.653 1.00 76.31 191 LEU A CA 1
ATOM 1533 C C . LEU A 1 191 ? -2.581 14.331 -9.654 1.00 76.31 191 LEU A C 1
ATOM 1535 O O . LEU A 1 191 ? -3.393 15.015 -9.024 1.00 76.31 191 LEU A O 1
ATOM 1539 N N . LYS A 1 192 ? -2.918 13.194 -10.276 1.00 77.62 192 LYS A N 1
ATOM 1540 C CA . LYS A 1 192 ? -4.277 12.636 -10.266 1.00 77.62 192 LYS A CA 1
ATOM 1541 C C . LYS A 1 192 ? -4.736 12.274 -8.850 1.00 77.62 192 LYS A C 1
ATOM 1543 O O . LYS A 1 192 ? -5.836 12.681 -8.483 1.00 77.62 192 LYS A O 1
ATOM 1548 N N . LEU A 1 193 ? -3.884 11.649 -8.028 1.00 72.06 193 LEU A N 1
ATOM 1549 C CA . LEU A 1 193 ? -4.181 11.393 -6.603 1.00 72.06 193 LEU A CA 1
ATOM 1550 C C . LEU A 1 193 ? -4.462 12.690 -5.834 1.00 72.06 193 LEU A C 1
ATOM 1552 O O . LEU A 1 193 ? -5.488 12.835 -5.173 1.00 72.06 193 LEU A O 1
ATOM 1556 N N . SER A 1 194 ? -3.593 13.696 -5.987 1.00 62.38 194 SER A N 1
ATOM 1557 C CA . SER A 1 194 ? -3.733 14.979 -5.278 1.00 62.38 194 SER A CA 1
ATOM 1558 C C . SER A 1 194 ? -4.995 15.769 -5.668 1.00 62.38 194 SER A C 1
ATOM 1560 O O . SER A 1 194 ? -5.496 16.592 -4.894 1.00 62.38 194 SER A O 1
ATOM 1562 N N . SER A 1 195 ? -5.515 15.548 -6.880 1.00 56.47 195 SER A N 1
ATOM 1563 C CA . SER A 1 195 ? -6.755 16.169 -7.354 1.00 56.47 195 SER A CA 1
ATOM 1564 C C . SER A 1 195 ? -8.000 15.562 -6.696 1.00 56.47 195 SER A C 1
ATOM 1566 O O . SER A 1 195 ? -8.951 16.298 -6.422 1.00 56.47 195 SER A O 1
ATOM 1568 N N . GLY A 1 196 ? -7.948 14.273 -6.334 1.00 49.84 196 GLY A N 1
ATOM 1569 C CA . GLY A 1 196 ? -8.949 13.621 -5.489 1.00 49.84 196 GLY A CA 1
ATOM 1570 C C . GLY A 1 196 ? -9.033 14.292 -4.117 1.00 49.84 196 GLY A C 1
ATOM 1571 O O . GLY A 1 196 ? -10.110 14.713 -3.699 1.00 49.84 196 GLY A O 1
ATOM 1572 N N . TRP A 1 197 ? -7.887 14.543 -3.474 1.00 44.31 197 TRP A N 1
ATOM 1573 C CA . TRP A 1 197 ? -7.822 15.202 -2.160 1.00 44.31 197 TRP A CA 1
ATOM 1574 C C . TRP A 1 197 ? -8.365 16.645 -2.166 1.00 44.31 197 TRP A C 1
ATOM 1576 O O . TRP A 1 197 ? -9.153 17.030 -1.298 1.00 44.31 197 TRP A O 1
ATOM 1586 N N . ARG A 1 198 ? -8.018 17.477 -3.158 1.00 39.16 198 ARG A N 1
ATOM 1587 C CA . ARG A 1 198 ? -8.478 18.885 -3.189 1.00 39.16 198 ARG A CA 1
ATOM 1588 C C . ARG A 1 198 ? -9.998 19.040 -3.302 1.00 39.16 198 ARG A C 1
ATOM 1590 O O . ARG A 1 198 ? -10.539 20.027 -2.800 1.00 39.16 198 ARG A O 1
ATOM 1597 N N . ASN A 1 199 ? -10.683 18.072 -3.906 1.00 39.72 199 ASN A N 1
ATOM 1598 C CA . ASN A 1 199 ? -12.145 18.042 -3.940 1.00 39.72 199 ASN A CA 1
ATOM 1599 C C . ASN A 1 199 ? -12.749 17.602 -2.593 1.00 39.72 199 ASN A C 1
ATOM 1601 O O . ASN A 1 199 ? -13.825 18.074 -2.232 1.00 39.72 199 ASN A O 1
ATOM 1605 N N . VAL A 1 200 ? -12.030 16.790 -1.810 1.00 42.75 200 VAL A N 1
ATOM 1606 C CA . VAL A 1 200 ? -12.436 16.348 -0.462 1.00 42.75 200 VAL A CA 1
ATOM 1607 C C . VAL A 1 200 ? -12.374 17.488 0.558 1.00 42.75 200 VAL A C 1
ATOM 1609 O O . VAL A 1 200 ? -13.336 17.701 1.293 1.00 42.75 200 VAL A O 1
ATOM 1612 N N . MET A 1 201 ? -11.314 18.303 0.561 1.00 38.31 201 MET A N 1
ATOM 1613 C CA . MET A 1 201 ? -11.216 19.433 1.504 1.00 38.31 201 MET A CA 1
ATOM 1614 C C . MET A 1 201 ? -12.186 20.587 1.204 1.00 38.31 201 MET A C 1
ATOM 1616 O O . MET A 1 201 ? -12.563 21.320 2.114 1.00 38.31 201 MET A O 1
ATOM 1620 N N . LYS A 1 202 ? -12.628 20.759 -0.048 1.00 40.53 202 LYS A N 1
ATOM 1621 C CA . LYS A 1 202 ? -13.615 21.798 -0.401 1.00 40.53 202 LYS A CA 1
ATOM 1622 C C . LYS A 1 202 ? -15.065 21.406 -0.082 1.00 40.53 202 LYS A C 1
ATOM 1624 O O . LYS A 1 202 ? -15.933 22.276 -0.108 1.00 40.53 202 LYS A O 1
ATOM 1629 N N . GLY A 1 203 ? -15.330 20.137 0.242 1.00 37.41 203 GLY A N 1
ATOM 1630 C CA . GLY A 1 203 ? -16.673 19.625 0.530 1.00 37.41 203 GLY A CA 1
ATOM 1631 C C . GLY A 1 203 ? -17.183 19.867 1.957 1.00 37.41 203 GLY A C 1
ATOM 1632 O O . GLY A 1 203 ? -18.393 19.907 2.155 1.00 37.41 203 GLY A O 1
ATOM 1633 N N . SER A 1 204 ? -16.313 20.085 2.953 1.00 39.78 204 SER A N 1
ATOM 1634 C CA . SER A 1 204 ? -16.739 20.202 4.366 1.00 39.78 204 SER A CA 1
ATOM 1635 C C . SER A 1 204 ? -17.068 21.632 4.827 1.00 39.78 204 SER A C 1
ATOM 1637 O O . SER A 1 204 ? -17.256 21.892 6.014 1.00 39.78 204 SER A O 1
ATOM 1639 N N . GLY A 1 205 ? -17.188 22.578 3.892 1.00 41.53 205 GLY A N 1
ATOM 1640 C CA . GLY A 1 205 ? -17.314 24.007 4.181 1.00 41.53 205 GLY A CA 1
ATOM 1641 C C . GLY A 1 205 ? -18.596 24.666 3.678 1.00 41.53 205 GLY A C 1
ATOM 1642 O O . GLY A 1 205 ? -18.510 25.705 3.028 1.00 41.53 205 GLY A O 1
ATOM 1643 N N . ARG A 1 206 ? -19.794 24.127 3.948 1.00 37.78 206 ARG A N 1
ATOM 1644 C CA . ARG A 1 206 ? -21.025 24.946 3.884 1.00 37.78 206 ARG A CA 1
ATOM 1645 C C . ARG A 1 206 ? -22.151 24.364 4.730 1.00 37.78 206 ARG A C 1
ATOM 1647 O O . ARG A 1 206 ? -22.852 23.438 4.340 1.00 37.78 206 ARG A O 1
ATOM 1654 N N . GLY A 1 207 ? -22.293 24.937 5.922 1.00 41.81 207 GLY A N 1
ATOM 1655 C CA . GLY A 1 207 ? -23.266 24.525 6.919 1.00 41.81 207 GLY A CA 1
ATOM 1656 C C . GLY A 1 207 ? -24.722 24.680 6.486 1.00 41.81 207 GLY A C 1
ATOM 1657 O O . GLY A 1 207 ? -25.094 25.591 5.747 1.00 41.81 207 GLY A O 1
ATOM 1658 N N . LYS A 1 208 ? -25.568 23.831 7.068 1.00 34.81 208 LYS A N 1
ATOM 1659 C CA . LYS A 1 208 ? -26.991 24.109 7.240 1.00 34.81 208 LYS A CA 1
ATOM 1660 C C . LYS A 1 208 ? -27.241 24.282 8.731 1.00 34.81 208 LYS A C 1
ATOM 1662 O O . LYS A 1 208 ? -27.333 23.321 9.488 1.00 34.81 208 LYS A O 1
ATOM 1667 N N . ARG A 1 209 ? -27.284 25.549 9.150 1.00 36.22 209 ARG A N 1
ATOM 1668 C CA . ARG A 1 209 ? -27.781 25.940 10.466 1.00 36.22 209 ARG A CA 1
ATOM 1669 C C . ARG A 1 209 ? -29.219 25.455 10.602 1.00 36.22 209 ARG A C 1
ATOM 1671 O O . ARG A 1 209 ? -30.070 25.741 9.764 1.00 36.22 209 ARG A O 1
ATOM 1678 N N . VAL A 1 210 ? -29.442 24.754 11.702 1.00 40.72 210 VAL A N 1
ATOM 1679 C CA . VAL A 1 210 ? -30.730 24.516 12.340 1.00 40.72 210 VAL A CA 1
ATOM 1680 C C . VAL A 1 210 ? -31.499 25.837 12.441 1.00 40.72 210 VAL A C 1
ATOM 1682 O O . VAL A 1 210 ? -30.988 26.824 12.968 1.00 40.72 210 VAL A O 1
ATOM 1685 N N . GLY A 1 211 ? -32.732 25.844 11.936 1.00 32.62 211 GLY A N 1
ATOM 1686 C CA . GLY A 1 211 ? -33.637 26.990 11.951 1.00 32.62 211 GLY A CA 1
ATOM 1687 C C . GLY A 1 211 ? -35.066 26.568 12.286 1.00 32.62 211 GLY A C 1
ATOM 1688 O O . GLY A 1 211 ? -35.899 26.465 11.401 1.00 32.62 211 GLY A O 1
ATOM 1689 N N . LYS A 1 212 ? -35.287 26.295 13.577 1.00 33.62 212 LYS A N 1
ATOM 1690 C CA . LYS A 1 212 ? -36.502 26.534 14.381 1.00 33.62 212 LYS A CA 1
ATOM 1691 C C . LYS A 1 212 ? -37.893 26.220 13.784 1.00 33.62 212 LYS A C 1
ATOM 1693 O O . LYS A 1 212 ? -38.448 26.973 12.991 1.00 33.62 212 LYS A O 1
ATOM 1698 N N . ARG A 1 213 ? -38.518 25.189 14.374 1.00 36.59 213 ARG A N 1
ATOM 1699 C CA . ARG A 1 213 ? -39.972 25.060 14.590 1.00 36.59 213 ARG A CA 1
ATOM 1700 C C . ARG A 1 213 ? -40.588 26.394 15.030 1.00 36.59 213 ARG A C 1
ATOM 1702 O O . ARG A 1 213 ? -40.139 26.968 16.022 1.00 36.59 213 ARG A O 1
ATOM 1709 N N . VAL A 1 214 ? -41.684 26.782 14.386 1.00 38.19 214 VAL A N 1
ATOM 1710 C CA . VAL A 1 214 ? -42.746 27.578 15.008 1.00 38.19 214 VAL A CA 1
ATOM 1711 C C . VAL A 1 214 ? -44.064 26.889 14.677 1.00 38.19 214 VAL A C 1
ATOM 1713 O O . VAL A 1 214 ? -44.537 26.934 13.547 1.00 38.19 214 VAL A O 1
ATOM 1716 N N . GLU A 1 215 ? -44.637 26.219 15.674 1.00 38.97 215 GLU A N 1
ATOM 1717 C CA . GLU A 1 215 ? -46.079 26.012 15.724 1.00 38.97 215 GLU A CA 1
ATOM 1718 C C . GLU A 1 215 ? -46.739 27.370 15.979 1.00 38.97 215 GLU A C 1
ATOM 1720 O O . GLU A 1 215 ? -46.347 28.084 16.906 1.00 38.97 215 GLU A O 1
ATOM 1725 N N . LYS A 1 216 ? -47.796 27.697 15.233 1.00 32.22 216 LYS A N 1
ATOM 1726 C CA . LYS A 1 216 ? -48.927 28.399 15.838 1.00 32.22 216 LYS A CA 1
ATOM 1727 C C . LYS A 1 216 ? -50.241 28.061 15.141 1.00 32.22 216 LYS A C 1
ATOM 1729 O O . LYS A 1 216 ? -50.355 28.059 13.924 1.00 32.22 216 LYS A O 1
ATOM 1734 N N . LYS A 1 217 ? -51.186 27.736 16.014 1.00 35.09 217 LYS A N 1
ATOM 1735 C CA . LYS A 1 217 ? -52.586 27.368 15.844 1.00 35.09 217 LYS A CA 1
ATOM 1736 C C . LYS A 1 217 ? -53.483 28.566 15.478 1.00 35.09 217 LYS A C 1
ATOM 1738 O O . LYS A 1 217 ? -53.214 29.673 15.933 1.00 35.09 217 LYS A O 1
ATOM 1743 N N . VAL A 1 218 ? -54.625 28.205 14.880 1.00 34.50 218 VAL A N 1
ATOM 1744 C CA . VAL A 1 218 ? -55.972 28.821 14.941 1.00 34.50 218 VAL A CA 1
ATOM 1745 C C . VAL A 1 218 ? -56.245 30.031 14.041 1.00 34.50 218 VAL A C 1
ATOM 1747 O O . VAL A 1 218 ? -55.567 31.053 14.102 1.00 34.50 218 VAL A O 1
ATOM 1750 N N . GLY A 1 219 ? -57.326 29.864 13.275 1.00 33.91 219 GLY A N 1
ATOM 1751 C CA . GLY A 1 219 ? -58.014 30.797 12.393 1.00 33.91 219 GLY A CA 1
ATOM 1752 C C . GLY A 1 219 ? -58.955 29.987 11.522 1.00 33.91 219 GLY A C 1
ATOM 1753 O O . GLY A 1 219 ? -58.546 29.707 10.379 1.00 33.91 219 GLY A O 1
#

Radius of gyration: 20.26 Å; chains: 1; bounding box: 79×58×41 Å

pLDDT: mean 81.01, std 19.29, range [32.22, 97.69]

Foldseek 3Di:
DDPPPDPLQALLDPLVLVVLAPDADELQLQLLSLQLLDQFQDLLLLLLSLLLLQLLLVVVVPDPDQSDDLVSLVSNLVVLVSLVSSLVNLVQDCPPPDDPVPSSVNSSVSSVSSSCSVNCSSVVRHHDDVVVNSCNHVVRSVVNSCCSLPPDGVVSRVVSVVSCVVSVRRGNHDPDDDDDDDSVSSVVSSVVVVVVVVVVVVPPPDDDDDDDDDDDDDD

Sequence (219 aa):
MASTTPSKHALLNRNLTIAVSLTTFSCHKLGRILLATFPMPTSNTRYLVSLVLESTCRYFQEEEKPLIDDHHLREIAEFSDSVMALAARLEVDLRNERWTGQKLEDVRMMYTRIIFKFTNFLLDNTSGDPQVMIDGLTSSLHSAQTYLSTTDAMVLWNDVVYTAKHWEIWYAHSTTMPSPEDPTKLEKMMLKLSSGWRNVMKGSGRGKRVGKRVEKKVG

Organism: NCBI:txid1582974

Secondary structure (DSSP, 8-state):
----PPPTT-SS-HHHHHHHHHS---HHHHHHHHHTTSSS--HHHHHHHHHHHHHHHHHHTT-SS-SS-HHHHHHHHHTHHHHHHHHHHTT---TT----S-HHHHHHHHHHHHHHHHHHHHHHH--S-HHHHHHHHHHHHHHHHHHHHHS-HHHHHHHHHHHHHHTT------SSPPP---HHHHHHHHHHHHHHHHHHHTTS---------------